Protein AF-A0A7K4H5H6-F1 (afdb_monomer)

Sequence (243 aa):
MEEKTFLEYLIENNVSQEQADVFVSRLNEFNKYLKKEKNDVDAIPARGILKYTENLVETGSENVLEFLRTLLNYANFIKKYDYVVEIVEIVESYNTMENLYLRIAEQFNDKVRDEIFANINIPPLGVNPDKKPKITKVVMKRLEEELGEEKTIELLAPCLHGRPLEPIKKDREDFLTINDIDEFLKIKKQDSIETAQKHQKEGTLLYAQYVDEKVVEYIKNNPTITPGIREGDKIIATKTLIK

Structure (mmCIF, N/CA/C/O backbone):
data_AF-A0A7K4H5H6-F1
#
_entry.id   AF-A0A7K4H5H6-F1
#
loop_
_atom_site.group_PDB
_atom_site.id
_atom_site.type_symbol
_atom_site.label_atom_id
_atom_site.label_alt_id
_atom_site.label_comp_id
_atom_site.label_asym_id
_atom_site.label_entity_id
_atom_site.label_seq_id
_atom_site.pdbx_PDB_ins_code
_atom_site.Cartn_x
_atom_site.Cartn_y
_atom_site.Cartn_z
_atom_site.occupancy
_atom_site.B_iso_or_equiv
_atom_site.auth_seq_id
_atom_site.auth_comp_id
_atom_site.auth_asym_id
_atom_site.auth_atom_id
_atom_site.pdbx_PDB_model_num
ATOM 1 N N . MET A 1 1 ? 15.955 0.584 -21.046 1.00 78.69 1 MET A N 1
ATOM 2 C CA . MET A 1 1 ? 16.478 0.173 -19.727 1.00 78.69 1 MET A CA 1
ATOM 3 C C . MET A 1 1 ? 17.978 0.412 -19.656 1.00 78.69 1 MET A C 1
ATOM 5 O O . MET A 1 1 ? 18.742 -0.260 -20.344 1.00 78.69 1 MET A O 1
ATOM 9 N N . GLU A 1 2 ? 18.389 1.373 -18.836 1.00 85.81 2 GLU A N 1
ATOM 10 C CA . GLU A 1 2 ? 19.796 1.660 -18.549 1.00 85.81 2 GLU A CA 1
ATOM 11 C C . GLU A 1 2 ? 20.224 0.935 -17.262 1.00 85.81 2 GLU A C 1
ATOM 13 O O . GLU A 1 2 ? 20.128 1.458 -16.158 1.00 85.81 2 GLU A O 1
ATOM 18 N N . GLU A 1 3 ? 20.651 -0.320 -17.395 1.00 90.88 3 GLU A N 1
ATOM 19 C CA . GLU A 1 3 ? 20.906 -1.203 -16.245 1.00 90.88 3 GLU A CA 1
ATOM 20 C C . GLU A 1 3 ? 21.978 -0.665 -15.288 1.00 90.88 3 GLU A C 1
ATOM 22 O O . GLU A 1 3 ? 21.805 -0.694 -14.073 1.00 90.88 3 GLU A O 1
ATOM 27 N N . LYS A 1 4 ? 23.073 -0.133 -15.842 1.00 93.25 4 LYS A N 1
ATOM 28 C CA . LYS A 1 4 ? 24.206 0.366 -15.058 1.00 93.25 4 LYS A CA 1
ATOM 29 C C . LYS A 1 4 ? 23.827 1.577 -14.202 1.00 93.25 4 LYS A C 1
ATOM 31 O O . LYS A 1 4 ? 24.165 1.609 -13.026 1.00 93.25 4 LYS A O 1
ATOM 36 N N . THR A 1 5 ? 23.119 2.545 -14.779 1.00 95.19 5 THR A N 1
ATOM 37 C CA . THR A 1 5 ? 22.700 3.760 -14.063 1.00 95.19 5 THR A CA 1
ATOM 38 C C . THR A 1 5 ? 21.605 3.451 -13.046 1.00 95.19 5 THR A C 1
ATOM 40 O O . THR A 1 5 ? 21.593 4.036 -11.965 1.00 95.19 5 THR A O 1
ATOM 43 N N . PHE A 1 6 ? 20.736 2.472 -13.325 1.00 96.25 6 PHE A N 1
ATOM 44 C CA . PHE A 1 6 ? 19.791 1.978 -12.325 1.00 96.25 6 PHE A CA 1
ATOM 45 C C . PHE A 1 6 ? 20.496 1.278 -11.153 1.00 96.25 6 PHE A C 1
ATOM 47 O O . PHE A 1 6 ? 20.135 1.507 -10.001 1.00 96.25 6 PHE A O 1
ATOM 54 N N . LEU A 1 7 ? 21.523 0.465 -11.418 1.00 95.88 7 LEU A N 1
ATOM 55 C CA . LEU A 1 7 ? 22.318 -0.167 -10.365 1.00 95.88 7 LEU A CA 1
ATOM 56 C C . LEU A 1 7 ? 23.011 0.882 -9.482 1.00 95.88 7 LEU A C 1
ATOM 58 O O . LEU A 1 7 ? 22.912 0.807 -8.262 1.00 95.88 7 LEU A O 1
ATOM 62 N N . GLU A 1 8 ? 23.653 1.883 -10.091 1.00 95.94 8 GLU A N 1
ATOM 63 C CA . GLU A 1 8 ? 24.268 3.012 -9.376 1.00 95.94 8 GLU A CA 1
ATOM 64 C C . GLU A 1 8 ? 23.241 3.724 -8.477 1.00 95.94 8 GLU A C 1
ATOM 66 O O . GLU A 1 8 ? 23.487 3.894 -7.283 1.00 95.94 8 GLU A O 1
ATOM 71 N N . TYR A 1 9 ? 22.046 4.015 -9.008 1.00 96.19 9 TYR A N 1
ATOM 72 C CA . TYR A 1 9 ? 20.938 4.591 -8.241 1.00 96.19 9 TYR A CA 1
ATOM 73 C C . TYR A 1 9 ? 20.542 3.739 -7.023 1.00 96.19 9 TYR A C 1
ATOM 75 O O . TYR A 1 9 ? 20.307 4.280 -5.942 1.00 96.19 9 TYR A O 1
ATOM 83 N N . LEU A 1 10 ? 20.465 2.412 -7.164 1.00 96.69 10 LEU A N 1
ATOM 84 C CA . LEU A 1 10 ? 20.109 1.519 -6.055 1.00 96.69 10 LEU A CA 1
ATOM 85 C C . LEU A 1 10 ? 21.146 1.581 -4.925 1.00 96.69 10 LEU A C 1
ATOM 87 O O . LEU A 1 10 ? 20.771 1.704 -3.756 1.00 96.69 10 LEU A O 1
ATOM 91 N N . ILE A 1 11 ? 22.436 1.550 -5.268 1.00 96.19 11 ILE A N 1
ATOM 92 C CA . ILE A 1 11 ? 23.524 1.623 -4.284 1.00 96.19 11 ILE A CA 1
ATOM 93 C C . ILE A 1 11 ? 23.533 2.982 -3.572 1.00 96.19 11 ILE A C 1
ATOM 95 O O . ILE A 1 11 ? 23.642 3.031 -2.346 1.00 96.19 11 ILE A O 1
ATOM 99 N N . GLU A 1 12 ? 23.343 4.083 -4.307 1.00 95.81 12 GLU A N 1
ATOM 100 C CA . GLU A 1 12 ? 23.221 5.433 -3.729 1.00 95.81 12 GLU A CA 1
ATOM 101 C C . GLU A 1 12 ? 22.042 5.554 -2.748 1.00 95.81 12 GLU A C 1
ATOM 103 O O . GLU A 1 12 ? 22.100 6.328 -1.791 1.00 95.81 12 GLU A O 1
ATOM 108 N N . ASN A 1 13 ? 20.993 4.747 -2.937 1.00 92.38 13 ASN A N 1
ATOM 109 C CA . ASN A 1 13 ? 19.826 4.675 -2.056 1.00 92.38 13 ASN A CA 1
ATOM 110 C C . ASN A 1 13 ? 19.939 3.578 -0.977 1.00 92.38 13 ASN A C 1
ATOM 112 O O . ASN A 1 13 ? 18.931 3.172 -0.396 1.00 92.38 13 ASN A O 1
ATOM 116 N N . ASN A 1 14 ? 21.162 3.147 -0.649 1.00 94.94 14 ASN A N 1
ATOM 117 C CA . ASN A 1 14 ? 21.479 2.181 0.412 1.00 94.94 14 ASN A CA 1
ATOM 118 C C . ASN A 1 14 ? 20.899 0.771 0.201 1.00 94.94 14 ASN A C 1
ATOM 120 O O . ASN A 1 14 ? 20.700 0.028 1.165 1.00 94.94 14 ASN A O 1
ATOM 124 N N . VAL A 1 15 ? 20.641 0.373 -1.045 1.00 95.44 15 VAL A N 1
ATOM 125 C CA . VAL A 1 15 ? 20.357 -1.029 -1.375 1.00 95.44 15 VAL A CA 1
ATOM 126 C C . VAL A 1 15 ? 21.688 -1.783 -1.438 1.00 95.44 15 VAL A C 1
ATOM 128 O O . VAL A 1 15 ? 22.651 -1.302 -2.031 1.00 95.44 15 VAL A O 1
ATOM 131 N N . SER A 1 16 ? 21.777 -2.957 -0.806 1.00 96.50 16 SER A N 1
ATOM 132 C CA . SER A 1 16 ? 22.994 -3.777 -0.875 1.00 96.50 16 SER A CA 1
ATOM 133 C C . SER A 1 16 ? 23.242 -4.270 -2.303 1.00 96.50 16 SER A C 1
ATOM 135 O O . SER A 1 16 ? 22.294 -4.458 -3.063 1.00 96.50 16 SER A O 1
ATOM 137 N N . GLN A 1 17 ? 24.502 -4.541 -2.660 1.00 96.12 17 GLN A N 1
ATOM 138 C CA . GLN A 1 17 ? 24.846 -5.062 -3.989 1.00 96.12 17 GLN A CA 1
ATOM 139 C C . GLN A 1 17 ? 24.050 -6.329 -4.335 1.00 96.12 17 GLN A C 1
ATOM 141 O O . GLN A 1 17 ? 23.456 -6.406 -5.403 1.00 96.12 17 GLN A O 1
ATOM 146 N N . GLU A 1 18 ? 23.965 -7.278 -3.400 1.00 96.44 18 GLU A N 1
ATOM 147 C CA . GLU A 1 18 ? 23.203 -8.519 -3.572 1.00 96.44 18 GLU A CA 1
ATOM 148 C C . GLU A 1 18 ? 21.723 -8.246 -3.883 1.00 96.44 18 GLU A C 1
ATOM 150 O O . GLU A 1 18 ? 21.166 -8.794 -4.833 1.00 96.44 18 GLU A O 1
ATOM 155 N N . GLN A 1 19 ? 21.086 -7.350 -3.125 1.00 96.25 19 GLN A N 1
ATOM 156 C CA . GLN A 1 19 ? 19.685 -7.004 -3.352 1.00 96.25 19 GLN A CA 1
ATOM 157 C C . GLN A 1 19 ? 19.490 -6.227 -4.661 1.00 96.25 19 GLN A C 1
ATOM 159 O O . GLN A 1 19 ? 18.460 -6.384 -5.322 1.00 96.25 19 GLN A O 1
ATOM 164 N N . ALA A 1 20 ? 20.463 -5.399 -5.042 1.00 96.56 20 ALA A N 1
ATOM 165 C CA . ALA A 1 20 ? 20.430 -4.633 -6.277 1.00 96.56 20 ALA A CA 1
ATOM 166 C C . ALA A 1 20 ? 20.541 -5.546 -7.510 1.00 96.56 20 ALA A C 1
ATOM 168 O O . ALA A 1 20 ? 19.772 -5.382 -8.459 1.00 96.56 20 ALA A O 1
ATOM 169 N N . ASP A 1 21 ? 21.401 -6.568 -7.460 1.00 95.62 21 ASP A N 1
ATOM 170 C CA . ASP A 1 21 ? 21.518 -7.589 -8.510 1.00 95.62 21 ASP A CA 1
ATOM 171 C C . ASP A 1 21 ? 20.202 -8.367 -8.680 1.00 95.62 21 ASP A C 1
ATOM 173 O O . ASP A 1 21 ? 19.744 -8.609 -9.803 1.00 95.62 21 ASP A O 1
ATOM 177 N N . VAL A 1 22 ? 19.538 -8.695 -7.565 1.00 95.69 22 VAL A N 1
ATOM 178 C CA . VAL A 1 22 ? 18.200 -9.305 -7.577 1.00 95.69 22 VAL A CA 1
ATOM 179 C C . VAL A 1 22 ? 17.184 -8.387 -8.262 1.00 95.69 22 VAL A C 1
ATOM 181 O O . VAL A 1 22 ? 16.456 -8.838 -9.149 1.00 95.69 22 VAL A O 1
ATOM 184 N N . PHE A 1 23 ? 17.154 -7.096 -7.920 1.00 96.62 23 PHE A N 1
ATOM 185 C CA . PHE A 1 23 ? 16.245 -6.130 -8.548 1.00 96.62 23 PHE A CA 1
ATOM 186 C C . PHE A 1 23 ? 16.492 -5.996 -10.054 1.00 96.62 23 PHE A C 1
ATOM 188 O O . PHE A 1 23 ? 15.550 -6.048 -10.845 1.00 96.62 23 PHE A O 1
ATOM 195 N N . VAL A 1 24 ? 17.749 -5.898 -10.482 1.00 96.06 24 VAL A N 1
ATOM 196 C CA . VAL A 1 24 ? 18.103 -5.860 -11.908 1.00 96.06 24 VAL A CA 1
ATOM 197 C C . VAL A 1 24 ? 17.626 -7.123 -12.633 1.00 96.06 24 VAL A C 1
ATOM 199 O O . VAL A 1 24 ? 17.023 -7.038 -13.708 1.00 96.06 24 VAL A O 1
ATOM 202 N N . SER A 1 25 ? 17.830 -8.299 -12.034 1.00 95.31 25 SER A N 1
ATOM 203 C CA . SER A 1 25 ? 17.362 -9.570 -12.595 1.00 95.31 25 SER A CA 1
ATOM 204 C C . SER A 1 25 ? 15.835 -9.600 -12.760 1.00 95.31 25 SER A C 1
ATOM 206 O O . SER A 1 25 ? 15.331 -9.896 -13.848 1.00 95.31 25 SER A O 1
ATOM 208 N N . ARG A 1 26 ? 15.083 -9.197 -11.726 1.00 95.56 26 ARG A N 1
ATOM 209 C CA . ARG A 1 26 ? 13.609 -9.131 -11.754 1.00 95.56 26 ARG A CA 1
ATOM 210 C C . ARG A 1 26 ? 13.081 -8.152 -12.792 1.00 95.56 26 ARG A C 1
ATOM 212 O O . ARG A 1 26 ? 12.119 -8.458 -13.501 1.00 95.56 26 ARG A O 1
ATOM 219 N N . LEU A 1 27 ? 13.720 -6.991 -12.919 1.00 96.31 27 LEU A N 1
ATOM 220 C CA . LEU A 1 27 ? 13.353 -6.003 -13.926 1.00 96.31 27 LEU A CA 1
ATOM 221 C C . LEU A 1 27 ? 13.577 -6.553 -15.342 1.00 96.31 27 LEU A C 1
ATOM 223 O O . LEU A 1 27 ? 12.729 -6.382 -16.217 1.00 96.31 27 LEU A O 1
ATOM 227 N N . ASN A 1 28 ? 14.672 -7.287 -15.554 1.00 95.62 28 ASN A N 1
ATOM 228 C CA . ASN A 1 28 ? 14.962 -7.967 -16.814 1.00 95.62 28 ASN A CA 1
ATOM 229 C C . ASN A 1 28 ? 13.947 -9.074 -17.150 1.00 95.62 28 ASN A C 1
ATOM 231 O O . ASN A 1 28 ? 13.548 -9.207 -18.311 1.00 95.62 28 ASN A O 1
ATOM 235 N N . GLU A 1 29 ? 13.505 -9.863 -16.166 1.00 95.38 29 GLU A N 1
ATOM 236 C CA . GLU A 1 29 ? 12.431 -10.856 -16.338 1.00 95.38 29 GLU A CA 1
ATOM 237 C C . GLU A 1 29 ? 11.125 -10.195 -16.791 1.00 95.38 29 GLU A C 1
ATOM 239 O O . GLU A 1 29 ? 10.525 -10.611 -17.788 1.00 95.38 29 GLU A O 1
ATOM 244 N N . PHE A 1 30 ? 10.730 -9.109 -16.126 1.00 96.44 30 PHE A N 1
ATOM 245 C CA . PHE A 1 30 ? 9.538 -8.355 -16.498 1.00 96.44 30 PHE A CA 1
ATOM 246 C C . PHE A 1 30 ? 9.673 -7.694 -17.878 1.00 96.44 30 PHE A C 1
ATOM 248 O O . PHE A 1 30 ? 8.759 -7.765 -18.698 1.00 96.44 30 PHE A O 1
ATOM 255 N N . ASN A 1 31 ? 10.845 -7.148 -18.207 1.00 96.31 31 ASN A N 1
ATOM 256 C CA . ASN A 1 31 ? 11.116 -6.593 -19.533 1.00 96.31 31 ASN A CA 1
ATOM 257 C C . ASN A 1 31 ? 10.971 -7.652 -20.641 1.00 96.31 31 ASN A C 1
ATOM 259 O O . ASN A 1 31 ? 10.417 -7.383 -21.706 1.00 96.31 31 ASN A O 1
ATOM 263 N N . LYS A 1 32 ? 11.421 -8.892 -20.393 1.00 95.75 32 LYS A N 1
ATOM 264 C CA . LYS A 1 32 ? 11.208 -10.019 -21.320 1.00 95.75 32 LYS A CA 1
ATOM 265 C C . LYS A 1 32 ? 9.725 -10.360 -21.472 1.00 95.75 32 LYS A C 1
ATOM 267 O O . LYS A 1 32 ? 9.299 -10.685 -22.579 1.00 95.75 32 LYS A O 1
ATOM 272 N N . TYR A 1 33 ? 8.949 -10.292 -20.389 1.00 95.19 33 TYR A N 1
ATOM 273 C CA . TYR A 1 33 ? 7.499 -10.480 -20.437 1.00 95.19 33 TYR A CA 1
ATOM 274 C C . TYR A 1 33 ? 6.822 -9.416 -21.314 1.00 95.19 33 TYR A C 1
ATOM 276 O O . TYR A 1 33 ? 6.089 -9.775 -22.234 1.00 95.19 33 TYR A O 1
ATOM 284 N N . LEU A 1 34 ? 7.142 -8.133 -21.110 1.00 96.12 34 LEU A N 1
ATOM 285 C CA . LEU A 1 34 ? 6.567 -7.011 -21.867 1.00 96.12 34 LEU A CA 1
ATOM 286 C C . LEU A 1 34 ? 6.921 -7.041 -23.360 1.00 96.12 34 LEU A C 1
ATOM 288 O O . LEU A 1 34 ? 6.075 -6.740 -24.208 1.00 96.12 34 LEU A O 1
ATOM 292 N N . LYS A 1 35 ? 8.136 -7.486 -23.704 1.00 95.25 35 LYS A N 1
ATOM 293 C CA . LYS A 1 35 ? 8.582 -7.592 -25.103 1.00 95.25 35 LYS A CA 1
ATOM 294 C C . LYS A 1 35 ? 7.720 -8.523 -25.955 1.00 95.25 35 LYS A C 1
ATOM 296 O O . LYS A 1 35 ? 7.673 -8.336 -27.171 1.00 95.25 35 LYS A O 1
ATOM 301 N N . LYS A 1 36 ? 6.997 -9.477 -25.351 1.00 92.56 36 LYS A N 1
ATOM 302 C CA . LYS A 1 36 ? 6.029 -10.333 -26.065 1.00 92.56 36 LYS A CA 1
ATOM 303 C C . LYS A 1 36 ? 4.912 -9.518 -26.725 1.00 92.56 36 LYS A C 1
ATOM 305 O O . LYS A 1 36 ? 4.418 -9.908 -27.778 1.00 92.56 36 LYS A O 1
ATOM 310 N N . GLU A 1 37 ? 4.569 -8.368 -26.147 1.00 90.75 37 GLU A N 1
ATOM 311 C CA . GLU A 1 37 ? 3.558 -7.431 -26.650 1.00 90.75 37 GLU A CA 1
ATOM 312 C C . GLU A 1 37 ? 4.178 -6.164 -27.268 1.00 90.75 37 GLU A C 1
ATOM 314 O O . GLU A 1 37 ? 3.484 -5.173 -27.470 1.00 90.75 37 GLU A O 1
ATOM 319 N N . LYS A 1 38 ? 5.480 -6.192 -27.600 1.00 93.06 38 LYS A N 1
ATOM 320 C CA . LYS A 1 38 ? 6.245 -5.043 -28.127 1.00 93.06 38 LYS A CA 1
ATOM 321 C C . LYS A 1 38 ? 6.307 -3.833 -27.176 1.00 93.06 38 LYS A C 1
ATOM 323 O O . LYS A 1 38 ? 6.493 -2.715 -27.644 1.00 93.06 38 LYS A O 1
ATOM 328 N N . ASN A 1 39 ? 6.194 -4.067 -25.869 1.00 95.44 39 ASN A N 1
ATOM 329 C CA . ASN A 1 39 ? 6.409 -3.063 -24.825 1.00 95.44 39 ASN A CA 1
ATOM 330 C C . ASN A 1 39 ? 7.741 -3.313 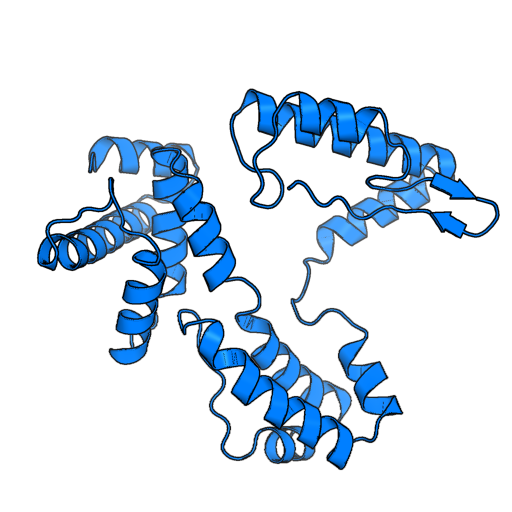-24.097 1.00 95.44 39 ASN A C 1
ATOM 332 O O . ASN A 1 39 ? 8.372 -4.361 -24.269 1.00 95.44 39 ASN A O 1
ATOM 336 N N . ASP A 1 40 ? 8.147 -2.371 -23.251 1.00 95.06 40 ASP A N 1
ATOM 337 C CA . ASP A 1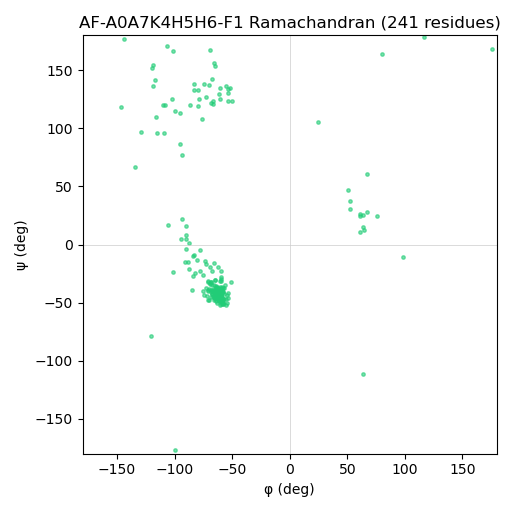 40 ? 9.286 -2.506 -22.344 1.00 95.06 40 ASP A CA 1
ATOM 338 C C . ASP A 1 40 ? 9.014 -1.798 -21.009 1.00 95.06 40 ASP A C 1
ATOM 340 O O . ASP A 1 40 ? 7.962 -1.192 -20.802 1.00 95.06 40 ASP A O 1
ATOM 344 N N . VAL A 1 41 ? 9.961 -1.909 -20.079 1.00 95.19 41 VAL A N 1
ATOM 345 C CA . VAL A 1 41 ? 9.847 -1.331 -18.729 1.00 95.19 41 VAL A CA 1
ATOM 346 C C . VAL A 1 41 ? 9.817 0.203 -18.705 1.00 95.19 41 VAL A C 1
ATOM 348 O O . VAL A 1 41 ? 9.407 0.780 -17.700 1.00 95.19 41 VAL A O 1
ATOM 351 N N . ASP A 1 42 ? 10.207 0.874 -19.792 1.00 94.12 42 ASP A N 1
ATOM 352 C CA . ASP A 1 42 ? 10.179 2.336 -19.909 1.00 94.12 42 ASP A CA 1
ATOM 353 C C . ASP A 1 42 ? 8.810 2.836 -20.416 1.00 94.12 42 ASP A C 1
ATOM 355 O O . ASP A 1 42 ? 8.423 3.979 -20.142 1.00 94.12 42 ASP A O 1
ATOM 359 N N . ALA A 1 43 ? 8.042 1.957 -21.071 1.00 93.94 43 ALA A N 1
ATOM 360 C CA . ALA A 1 43 ? 6.695 2.197 -21.588 1.00 93.94 43 ALA A CA 1
ATOM 361 C C . ALA A 1 43 ? 5.734 1.038 -21.245 1.00 93.94 43 ALA A C 1
ATOM 363 O O . ALA A 1 43 ? 5.253 0.313 -22.121 1.00 93.94 43 ALA A O 1
ATOM 364 N N . ILE A 1 44 ? 5.435 0.870 -19.953 1.00 96.00 44 ILE A N 1
ATOM 365 C CA . ILE A 1 44 ? 4.501 -0.152 -19.473 1.00 96.00 44 ILE A CA 1
ATOM 366 C C . ILE A 1 44 ? 3.071 0.273 -19.851 1.00 96.00 44 ILE A C 1
ATOM 368 O O . ILE A 1 44 ? 2.664 1.393 -19.528 1.00 96.00 44 ILE A O 1
ATOM 372 N N . PRO A 1 45 ? 2.282 -0.585 -20.523 1.00 94.62 45 PRO A N 1
ATOM 373 C CA . PRO A 1 45 ? 0.888 -0.278 -20.820 1.00 94.62 45 PRO A CA 1
ATOM 374 C C . PRO A 1 45 ? 0.061 -0.199 -19.532 1.00 94.62 45 PRO A C 1
ATOM 376 O O . PRO A 1 45 ? 0.390 -0.837 -18.534 1.00 94.62 45 PRO A O 1
ATOM 379 N N . ALA A 1 46 ? -1.063 0.521 -19.567 1.00 91.25 46 ALA A N 1
ATOM 380 C CA . ALA A 1 46 ? -1.983 0.594 -18.432 1.00 91.25 46 ALA A CA 1
ATOM 381 C C . ALA A 1 46 ? -2.373 -0.809 -17.928 1.00 91.25 46 ALA A C 1
ATOM 383 O O . ALA A 1 46 ? -2.711 -1.687 -18.734 1.00 91.25 46 ALA A O 1
ATOM 384 N N . ARG A 1 47 ? -2.347 -1.010 -16.601 1.00 92.06 47 ARG A N 1
ATOM 385 C CA . ARG A 1 47 ? -2.600 -2.306 -15.940 1.00 92.06 47 ARG A CA 1
ATOM 386 C C . ARG A 1 47 ? -1.548 -3.381 -16.269 1.00 92.06 47 ARG A C 1
ATOM 388 O O . ARG A 1 47 ? -1.782 -4.567 -16.031 1.00 92.06 47 ARG A O 1
ATOM 395 N N . GLY A 1 48 ? -0.417 -3.014 -16.875 1.00 95.81 48 GLY A N 1
ATOM 396 C CA . GLY A 1 48 ? 0.635 -3.947 -17.279 1.00 95.81 48 GLY A CA 1
ATOM 397 C C . GLY A 1 48 ? 1.370 -4.571 -16.093 1.00 95.81 48 GLY A C 1
ATOM 398 O O . GLY A 1 48 ? 1.749 -5.742 -16.163 1.00 95.81 48 GLY A O 1
ATOM 399 N N . ILE A 1 49 ? 1.511 -3.824 -14.995 1.00 96.94 49 ILE A N 1
ATOM 400 C CA . ILE A 1 49 ? 2.118 -4.303 -13.748 1.00 96.94 49 ILE A CA 1
ATOM 401 C C . ILE A 1 49 ? 1.172 -5.312 -13.107 1.00 96.94 49 ILE A C 1
ATOM 403 O O . ILE A 1 49 ? 1.592 -6.425 -12.796 1.00 96.94 49 ILE A O 1
ATOM 407 N N . LEU A 1 50 ? -0.116 -4.968 -13.016 1.00 95.44 50 LEU A N 1
ATOM 408 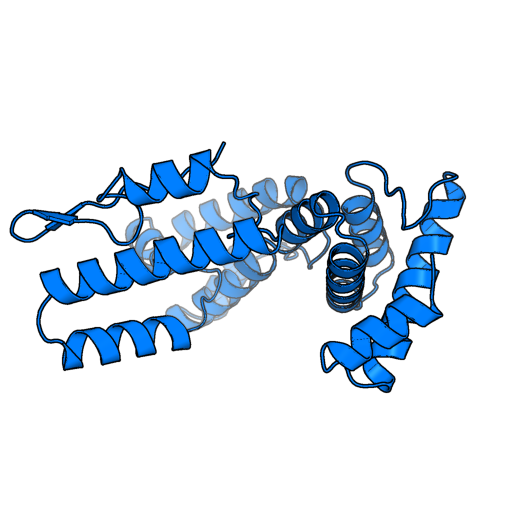C CA . LEU A 1 50 ? -1.146 -5.843 -12.468 1.00 95.44 50 LEU A CA 1
ATOM 409 C C . LEU A 1 50 ? -1.252 -7.164 -13.240 1.00 95.44 50 LEU A C 1
ATOM 411 O O . LEU A 1 50 ? -1.279 -8.235 -12.639 1.00 95.44 50 LEU A O 1
ATOM 415 N N . LYS A 1 51 ? -1.269 -7.112 -14.577 1.00 95.31 51 LYS A N 1
ATOM 416 C CA . LYS A 1 51 ? -1.286 -8.328 -15.409 1.00 95.31 51 LYS A CA 1
ATOM 417 C C . LYS A 1 51 ? -0.088 -9.229 -15.119 1.00 95.31 51 LYS A C 1
ATOM 419 O O . LYS A 1 51 ? -0.230 -10.448 -15.075 1.00 95.31 51 LYS A O 1
ATOM 424 N N . TYR A 1 52 ? 1.093 -8.640 -14.932 1.00 96.31 52 TYR A N 1
ATOM 425 C CA . TYR A 1 52 ? 2.282 -9.424 -14.627 1.00 96.31 52 TYR A CA 1
ATOM 426 C C . TYR A 1 52 ? 2.237 -10.013 -13.219 1.00 96.31 52 TYR A C 1
ATOM 428 O O . TYR A 1 52 ? 2.585 -11.180 -13.056 1.00 96.31 52 TYR A O 1
ATOM 436 N N . THR A 1 53 ? 1.749 -9.274 -12.216 1.00 96.38 53 THR A N 1
ATOM 437 C CA . THR A 1 53 ? 1.573 -9.840 -10.871 1.00 96.38 53 THR A CA 1
ATOM 438 C C . THR A 1 53 ? 0.538 -10.960 -10.844 1.00 96.38 53 THR A C 1
ATOM 440 O O . THR A 1 53 ? 0.766 -11.955 -10.162 1.00 96.38 53 THR A O 1
ATOM 443 N N . GLU A 1 54 ? -0.544 -10.866 -11.625 1.00 94.25 54 GLU A N 1
ATOM 444 C CA . GLU A 1 54 ? -1.494 -11.976 -11.780 1.00 94.25 54 GLU A CA 1
ATOM 445 C C . GLU A 1 54 ? -0.824 -13.204 -12.403 1.00 94.25 54 GLU A C 1
ATOM 447 O O . GLU A 1 54 ? -0.937 -14.298 -11.857 1.00 94.25 54 GLU A O 1
ATOM 452 N N . ASN A 1 55 ? -0.047 -13.023 -13.475 1.00 94.56 55 ASN A N 1
ATOM 453 C CA . ASN A 1 55 ? 0.721 -14.110 -14.083 1.00 94.56 55 ASN A CA 1
ATOM 454 C C . ASN A 1 55 ? 1.732 -14.736 -13.099 1.00 94.56 55 ASN A C 1
ATOM 456 O O . ASN A 1 55 ? 1.929 -15.951 -13.102 1.00 94.56 55 ASN A O 1
ATOM 460 N N . LEU A 1 56 ? 2.376 -13.936 -12.240 1.00 95.06 56 LEU A N 1
ATOM 461 C CA . LEU A 1 56 ? 3.269 -14.454 -11.196 1.00 95.06 56 LEU A CA 1
ATOM 462 C C . LEU A 1 56 ? 2.505 -15.320 -10.186 1.00 95.06 56 LEU A C 1
ATOM 464 O O . LEU A 1 56 ? 2.970 -16.408 -9.859 1.00 95.06 56 LEU A O 1
ATOM 468 N N . VAL A 1 57 ? 1.320 -14.888 -9.748 1.00 93.75 57 VAL A N 1
ATOM 469 C CA . VAL A 1 57 ? 0.465 -15.675 -8.843 1.00 93.75 57 VAL A CA 1
ATOM 470 C C . VAL A 1 57 ? -0.015 -16.964 -9.515 1.00 93.75 57 VAL A C 1
ATOM 472 O O . VAL A 1 57 ? 0.062 -18.033 -8.918 1.00 93.75 57 VAL A O 1
ATOM 475 N N . GLU A 1 58 ? -0.474 -16.889 -10.765 1.00 92.62 58 GLU A N 1
ATOM 476 C CA . GLU A 1 58 ? -0.982 -18.042 -11.524 1.00 92.62 58 GLU A CA 1
ATOM 477 C C . GLU A 1 58 ? 0.099 -19.094 -11.802 1.00 92.62 58 GLU A C 1
ATOM 479 O O . GLU A 1 58 ? -0.194 -20.287 -11.855 1.00 92.62 58 GLU A O 1
ATOM 484 N N . THR A 1 59 ? 1.356 -18.665 -11.934 1.00 91.75 59 THR A N 1
ATOM 485 C CA . THR A 1 59 ? 2.511 -19.563 -12.091 1.00 91.75 59 THR A CA 1
ATOM 486 C C . THR A 1 59 ? 3.115 -20.023 -10.759 1.00 91.75 59 THR A C 1
ATOM 488 O O . THR A 1 59 ? 4.083 -20.782 -10.767 1.00 91.75 59 THR A O 1
ATOM 491 N N . GLY A 1 60 ? 2.539 -19.612 -9.621 1.00 84.88 60 GLY A N 1
ATOM 492 C CA . GLY A 1 60 ? 2.965 -20.026 -8.281 1.00 84.88 60 GLY A CA 1
ATOM 493 C C . GLY A 1 60 ? 4.244 -19.348 -7.781 1.00 84.88 60 GLY A C 1
ATOM 494 O O . GLY A 1 60 ? 4.953 -19.917 -6.957 1.00 84.88 60 GLY A O 1
ATOM 495 N N . SER A 1 61 ? 4.574 -18.157 -8.285 1.00 82.88 61 SER A N 1
ATOM 496 C CA . SER A 1 61 ? 5.757 -17.405 -7.860 1.00 82.88 61 SER A CA 1
ATOM 497 C C . SER A 1 61 ? 5.527 -16.691 -6.528 1.00 82.88 61 SER A C 1
ATOM 499 O O . SER A 1 61 ? 4.636 -15.853 -6.402 1.00 82.88 61 SER A O 1
ATOM 501 N N . GLU A 1 62 ? 6.404 -16.938 -5.558 1.00 76.81 62 GLU A N 1
ATOM 502 C CA . GLU A 1 62 ? 6.411 -16.245 -4.259 1.00 76.81 62 GLU A CA 1
ATOM 503 C C . GLU A 1 62 ? 7.036 -14.834 -4.332 1.00 76.81 62 GLU A C 1
ATOM 505 O O . GLU A 1 62 ? 7.001 -14.065 -3.372 1.00 76.81 62 GLU A O 1
ATOM 510 N N . ASN A 1 63 ? 7.573 -14.436 -5.491 1.00 88.88 63 ASN A N 1
ATOM 511 C CA . ASN A 1 63 ? 8.411 -13.238 -5.630 1.00 88.88 63 ASN A CA 1
ATOM 512 C C . ASN A 1 63 ? 7.637 -11.948 -5.957 1.00 88.88 63 ASN A C 1
ATOM 514 O O . ASN A 1 63 ? 8.238 -10.962 -6.385 1.00 88.88 63 ASN A O 1
ATOM 518 N N . VAL A 1 64 ? 6.312 -11.916 -5.776 1.00 94.56 64 VAL A N 1
ATOM 519 C CA . VAL A 1 64 ? 5.493 -10.740 -6.134 1.00 94.56 64 VAL A CA 1
ATOM 520 C C . VAL A 1 64 ? 5.915 -9.497 -5.345 1.00 94.56 64 VAL A C 1
ATOM 522 O O . VAL A 1 64 ? 6.052 -8.419 -5.921 1.00 94.56 64 VAL A O 1
ATOM 525 N N . LEU A 1 65 ? 6.172 -9.634 -4.040 1.00 92.62 65 LEU A N 1
ATOM 526 C CA . LEU A 1 65 ? 6.600 -8.510 -3.201 1.00 92.62 65 LEU A CA 1
ATOM 527 C C . LEU A 1 65 ? 7.959 -7.950 -3.645 1.00 92.62 65 LEU A C 1
ATOM 529 O O . LEU A 1 65 ? 8.140 -6.736 -3.723 1.00 92.62 65 LEU A O 1
ATOM 533 N N . GLU A 1 66 ? 8.910 -8.832 -3.944 1.00 94.31 66 GLU A N 1
ATOM 534 C CA . GLU A 1 66 ? 10.240 -8.460 -4.432 1.00 94.31 66 GLU A CA 1
ATOM 535 C C . GLU A 1 66 ? 10.165 -7.775 -5.802 1.00 94.31 66 GLU A C 1
ATOM 537 O O . GLU A 1 66 ? 10.818 -6.752 -6.024 1.00 94.31 66 GLU A O 1
ATOM 542 N N . PHE A 1 67 ? 9.307 -8.275 -6.693 1.00 96.56 67 PHE A N 1
ATOM 543 C CA . PHE A 1 67 ? 9.027 -7.641 -7.977 1.00 96.56 67 PHE A CA 1
ATOM 544 C C . PHE A 1 67 ? 8.439 -6.231 -7.807 1.00 96.56 67 PHE A C 1
ATOM 546 O O . PHE A 1 67 ? 8.928 -5.284 -8.420 1.00 96.56 67 PHE A O 1
ATOM 553 N N . LEU A 1 68 ? 7.437 -6.053 -6.942 1.00 96.38 68 LEU A N 1
ATOM 554 C CA . LEU A 1 68 ? 6.838 -4.735 -6.705 1.00 96.38 68 LEU A CA 1
ATOM 555 C C . LEU A 1 68 ? 7.843 -3.754 -6.083 1.00 96.38 68 LEU A C 1
ATOM 557 O O . LEU A 1 68 ? 7.877 -2.589 -6.472 1.00 96.38 68 LEU A O 1
ATOM 561 N N . ARG A 1 69 ? 8.720 -4.219 -5.181 1.00 95.12 69 ARG A N 1
ATOM 562 C CA . ARG A 1 69 ? 9.834 -3.412 -4.644 1.00 95.12 69 ARG A CA 1
ATOM 563 C C . ARG A 1 69 ? 10.839 -3.025 -5.725 1.00 95.12 69 ARG A C 1
ATOM 565 O O . ARG A 1 69 ? 11.262 -1.871 -5.770 1.00 95.12 69 ARG A O 1
ATOM 572 N N . THR A 1 70 ? 11.192 -3.964 -6.600 1.00 96.69 70 THR A N 1
ATOM 573 C CA . THR A 1 70 ? 12.057 -3.712 -7.761 1.00 96.69 70 THR A CA 1
ATOM 574 C C . THR A 1 70 ? 11.472 -2.597 -8.618 1.00 96.69 70 THR A C 1
ATOM 576 O O . THR A 1 70 ? 12.143 -1.605 -8.909 1.00 96.69 70 THR A O 1
ATOM 579 N N . LEU A 1 71 ? 10.199 -2.737 -8.991 1.00 97.31 71 LEU A N 1
ATOM 580 C CA . LEU A 1 71 ? 9.553 -1.806 -9.899 1.00 97.31 71 LEU A CA 1
ATOM 581 C C . LEU A 1 71 ? 9.293 -0.445 -9.252 1.00 97.31 71 LEU A C 1
ATOM 583 O O . LEU A 1 71 ? 9.388 0.562 -9.939 1.00 97.31 71 LEU A O 1
ATOM 587 N N . LEU A 1 72 ? 9.043 -0.391 -7.942 1.00 95.88 72 LEU A N 1
ATOM 588 C CA . LEU A 1 72 ? 8.935 0.867 -7.203 1.00 95.88 72 LEU A CA 1
ATOM 589 C C . LEU A 1 72 ? 10.248 1.658 -7.260 1.00 95.88 72 LEU A C 1
ATOM 591 O O . LEU A 1 72 ? 10.235 2.855 -7.542 1.00 95.88 72 LEU A O 1
ATOM 595 N N . ASN A 1 73 ? 11.386 0.991 -7.038 1.00 95.56 73 ASN A N 1
ATOM 596 C CA . ASN A 1 73 ? 12.698 1.625 -7.170 1.00 95.56 73 ASN A CA 1
ATOM 597 C C . ASN A 1 73 ? 12.950 2.090 -8.608 1.00 95.56 73 ASN A C 1
ATOM 599 O O . ASN A 1 73 ? 13.384 3.221 -8.813 1.00 95.56 73 ASN A O 1
ATOM 603 N N . TYR A 1 74 ? 12.625 1.257 -9.601 1.00 96.94 74 TYR A N 1
ATOM 604 C CA . TYR A 1 74 ? 12.786 1.636 -11.004 1.00 96.94 74 TYR A CA 1
ATOM 605 C C . TYR A 1 74 ? 11.898 2.825 -11.383 1.00 96.94 74 TYR A C 1
ATOM 607 O O . TYR A 1 74 ? 12.375 3.782 -11.982 1.00 96.94 74 TYR A O 1
ATOM 615 N N . ALA A 1 75 ? 10.629 2.818 -10.974 1.00 95.44 75 ALA A N 1
ATOM 616 C CA . ALA A 1 75 ? 9.684 3.901 -11.219 1.00 95.44 75 ALA A CA 1
ATOM 617 C C . ALA A 1 75 ? 10.156 5.231 -10.617 1.00 95.44 75 ALA A C 1
ATOM 619 O O . ALA A 1 75 ? 10.022 6.266 -11.268 1.00 95.44 75 ALA A O 1
ATOM 620 N N . ASN A 1 76 ? 10.752 5.207 -9.420 1.00 92.44 76 ASN A N 1
ATOM 621 C CA . ASN A 1 76 ? 11.370 6.388 -8.816 1.00 92.44 76 ASN A CA 1
ATOM 622 C C . ASN A 1 76 ? 12.611 6.852 -9.593 1.00 92.44 76 ASN A C 1
ATOM 624 O O . ASN A 1 76 ? 12.754 8.051 -9.832 1.00 92.44 76 ASN A O 1
ATOM 628 N N . PHE A 1 77 ? 13.464 5.920 -10.032 1.00 94.44 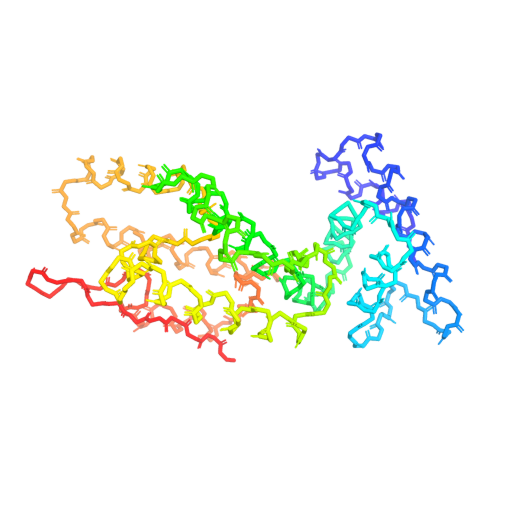77 PHE A N 1
ATOM 629 C CA . PHE A 1 77 ? 14.650 6.209 -10.843 1.00 94.44 77 PHE A CA 1
ATOM 630 C C . PHE A 1 77 ? 14.294 6.940 -12.149 1.00 94.44 77 PHE A C 1
ATOM 632 O O . PHE A 1 77 ? 14.848 8.001 -12.433 1.00 94.44 77 PHE A O 1
ATOM 639 N N . ILE A 1 78 ? 13.309 6.437 -12.902 1.00 94.31 78 ILE A N 1
ATOM 640 C CA . ILE A 1 78 ? 12.867 7.054 -14.169 1.00 94.31 78 ILE A CA 1
ATOM 641 C C . ILE A 1 78 ? 11.741 8.088 -14.001 1.00 94.31 78 ILE A C 1
ATOM 643 O O . ILE A 1 78 ? 11.212 8.594 -14.993 1.00 94.31 78 ILE A O 1
ATOM 647 N N . LYS A 1 79 ? 11.349 8.391 -12.756 1.00 91.12 79 LYS A N 1
ATOM 648 C CA . LYS A 1 79 ? 10.266 9.322 -12.388 1.00 91.12 79 LYS A CA 1
ATOM 649 C C . LYS A 1 79 ? 8.922 9.036 -13.081 1.00 91.12 79 LYS A C 1
ATOM 651 O O . LYS A 1 79 ? 8.186 9.951 -13.450 1.00 91.12 79 LYS A O 1
ATOM 656 N N . LYS A 1 80 ? 8.582 7.756 -13.259 1.00 92.88 80 LYS A N 1
ATOM 657 C CA . LYS A 1 80 ? 7.293 7.296 -13.810 1.00 92.88 80 LYS A CA 1
ATOM 658 C C . LYS A 1 80 ? 6.307 7.013 -12.681 1.00 92.88 80 LYS A C 1
ATOM 660 O O . LYS A 1 80 ? 6.057 5.866 -12.324 1.00 92.88 80 LYS A O 1
ATOM 665 N N . TYR A 1 81 ? 5.741 8.067 -12.108 1.00 90.88 81 TYR A N 1
ATOM 666 C CA . TYR A 1 81 ? 4.872 7.934 -10.938 1.00 90.88 81 TYR A CA 1
ATOM 667 C C . TYR A 1 81 ? 3.528 7.253 -11.212 1.00 90.88 81 TYR A C 1
ATOM 669 O O . TYR A 1 81 ? 2.963 6.684 -10.286 1.00 90.88 81 TYR A O 1
ATOM 677 N N . ASP A 1 82 ? 3.065 7.184 -12.462 1.00 92.31 82 ASP A N 1
ATOM 678 C CA . ASP A 1 82 ? 1.904 6.352 -12.817 1.00 92.31 82 ASP A CA 1
ATOM 679 C C . ASP A 1 82 ? 2.155 4.868 -12.486 1.00 92.31 82 ASP A C 1
ATOM 681 O O . ASP A 1 82 ? 1.242 4.154 -12.076 1.00 92.31 82 ASP A O 1
ATOM 685 N N . TYR A 1 83 ? 3.412 4.407 -12.570 1.00 94.94 83 TYR A N 1
ATOM 686 C CA . TYR A 1 83 ? 3.784 3.053 -12.148 1.00 94.94 83 TYR A CA 1
ATOM 687 C C . TYR A 1 83 ? 3.715 2.921 -10.628 1.00 94.94 83 TYR A C 1
ATOM 689 O O . TYR A 1 83 ? 3.276 1.894 -10.122 1.00 94.94 83 TYR A O 1
ATOM 697 N N . VAL A 1 84 ? 4.120 3.964 -9.894 1.00 93.06 84 VAL A N 1
ATOM 698 C CA . VAL A 1 84 ? 4.011 3.999 -8.429 1.00 93.06 84 VAL A CA 1
ATOM 699 C C . VAL A 1 84 ? 2.549 3.915 -8.002 1.00 93.06 84 VAL A C 1
ATOM 701 O O . VAL A 1 84 ? 2.245 3.159 -7.086 1.00 93.06 84 VAL A O 1
ATOM 704 N N . VAL A 1 85 ? 1.646 4.626 -8.683 1.00 90.75 85 VAL A N 1
ATOM 705 C CA . VAL A 1 85 ? 0.201 4.559 -8.421 1.00 90.75 85 VAL A CA 1
ATOM 706 C C . VAL A 1 85 ? -0.325 3.137 -8.627 1.00 90.75 85 VAL A C 1
ATOM 708 O O . VAL A 1 85 ? -0.916 2.580 -7.707 1.00 90.75 85 VAL A O 1
ATOM 711 N N . GLU A 1 86 ? -0.043 2.503 -9.771 1.00 93.31 86 GLU A N 1
ATOM 712 C CA . GLU A 1 86 ? -0.494 1.125 -10.028 1.00 93.31 86 GLU A CA 1
ATOM 713 C C . GLU A 1 86 ? 0.116 0.117 -9.028 1.00 93.31 86 GLU A C 1
ATOM 715 O O . GLU A 1 86 ? -0.573 -0.787 -8.558 1.00 93.31 86 GLU A O 1
ATOM 720 N N . ILE A 1 87 ? 1.383 0.289 -8.625 1.00 94.25 87 ILE A N 1
ATOM 721 C CA . ILE A 1 87 ? 2.003 -0.526 -7.562 1.00 94.25 87 ILE A CA 1
ATOM 722 C C . ILE A 1 87 ? 1.262 -0.344 -6.237 1.00 94.25 87 ILE A C 1
ATOM 724 O O . ILE A 1 87 ? 0.981 -1.340 -5.566 1.00 94.25 87 ILE A O 1
ATOM 728 N N . VAL A 1 88 ? 0.953 0.904 -5.859 1.00 90.06 88 VAL A N 1
ATOM 729 C CA . VAL A 1 88 ? 0.205 1.223 -4.637 1.00 90.06 88 VAL A CA 1
ATOM 730 C C . VAL A 1 88 ? -1.158 0.539 -4.663 1.00 90.06 88 VAL A C 1
ATOM 732 O O . VAL A 1 88 ? -1.480 -0.136 -3.695 1.00 90.06 88 VAL A O 1
ATOM 735 N N . GLU A 1 89 ? -1.898 0.591 -5.771 1.00 88.81 89 GLU A N 1
ATOM 736 C CA . GLU A 1 89 ? -3.192 -0.099 -5.909 1.00 88.81 89 GLU A CA 1
ATOM 737 C C . GLU A 1 89 ? -3.090 -1.625 -5.710 1.00 88.81 89 GLU A C 1
ATOM 739 O O . GLU A 1 89 ? -3.988 -2.245 -5.133 1.00 88.81 89 GLU A O 1
ATOM 744 N N . ILE A 1 90 ? -1.995 -2.252 -6.160 1.00 91.88 90 ILE A N 1
ATOM 745 C CA . ILE A 1 90 ? -1.774 -3.701 -6.007 1.00 91.88 90 ILE A CA 1
ATOM 746 C C . ILE A 1 90 ? -1.471 -4.067 -4.548 1.00 91.88 90 ILE A C 1
ATOM 748 O O . ILE A 1 90 ? -2.000 -5.061 -4.032 1.00 91.88 90 ILE A O 1
ATOM 752 N N . VAL A 1 91 ? -0.606 -3.293 -3.882 1.00 89.31 91 VAL A N 1
ATOM 753 C CA . VAL A 1 91 ? -0.240 -3.540 -2.475 1.00 89.31 91 VAL A CA 1
ATOM 754 C C . VAL A 1 91 ? -1.320 -3.057 -1.511 1.00 89.31 91 VAL A C 1
ATOM 756 O O . VAL A 1 91 ? -1.418 -3.540 -0.383 1.00 89.31 91 VAL A O 1
ATOM 759 N N . GLU A 1 92 ? -2.164 -2.117 -1.913 1.00 82.88 92 GLU A N 1
ATOM 760 C CA . GLU A 1 92 ? -3.197 -1.603 -1.035 1.00 82.88 92 GLU A CA 1
ATOM 761 C C . GLU A 1 92 ? -4.139 -2.747 -0.635 1.00 82.88 92 GLU A C 1
ATOM 763 O O . GLU A 1 92 ? -4.617 -3.542 -1.451 1.00 82.88 92 GLU A O 1
ATOM 768 N N . SER A 1 93 ? -4.370 -2.874 0.673 1.00 77.38 93 SER A N 1
ATOM 769 C CA . SER A 1 93 ? -5.200 -3.915 1.302 1.00 77.38 93 SER A CA 1
ATOM 770 C C . SER A 1 93 ? -4.770 -5.374 1.108 1.00 77.38 93 SER A C 1
ATOM 772 O O . SER A 1 93 ? -5.547 -6.266 1.453 1.00 77.38 93 SER A O 1
ATOM 774 N N . TYR A 1 94 ? -3.573 -5.671 0.575 1.00 86.12 94 TYR A N 1
ATOM 775 C CA . TYR A 1 94 ? -3.195 -7.072 0.309 1.00 86.12 94 TYR A CA 1
ATOM 776 C C . TYR A 1 94 ? -3.221 -7.940 1.579 1.00 86.12 94 TYR A C 1
ATOM 778 O O . TYR A 1 94 ? -3.688 -9.072 1.530 1.00 86.12 94 TYR A O 1
ATOM 786 N N . ASN A 1 95 ? -2.792 -7.389 2.718 1.00 88.44 95 ASN A N 1
ATOM 787 C CA . ASN A 1 95 ? -2.724 -8.092 4.000 1.00 88.44 95 ASN A CA 1
ATOM 788 C C . ASN A 1 95 ? -4.004 -7.967 4.844 1.00 88.44 95 ASN A C 1
ATOM 790 O O . ASN A 1 95 ? -4.099 -8.572 5.906 1.00 88.44 95 ASN A O 1
ATOM 794 N N . THR A 1 96 ? -5.002 -7.191 4.409 1.00 90.62 96 THR A N 1
ATOM 795 C CA . THR A 1 96 ? -6.204 -6.905 5.211 1.00 90.62 96 THR A CA 1
ATOM 796 C C . THR A 1 96 ? -6.972 -8.177 5.567 1.00 90.62 96 THR A C 1
ATOM 798 O O . THR A 1 96 ? -7.407 -8.334 6.705 1.00 90.62 96 THR A O 1
ATOM 801 N N . MET A 1 97 ? -7.132 -9.090 4.605 1.00 92.88 97 MET A N 1
ATOM 802 C CA . MET A 1 97 ? -7.875 -10.335 4.811 1.00 92.88 97 MET A CA 1
ATOM 803 C C . MET A 1 97 ? -7.105 -11.329 5.691 1.00 92.88 97 MET A C 1
ATOM 805 O O . MET A 1 97 ? -7.703 -11.997 6.528 1.00 92.88 97 MET A O 1
ATOM 809 N N . GLU A 1 98 ? -5.782 -11.390 5.542 1.00 93.06 98 GLU A N 1
ATOM 810 C CA . GLU A 1 98 ? -4.905 -12.201 6.394 1.00 93.06 98 GLU A CA 1
ATOM 811 C C . GLU A 1 98 ? -4.898 -11.685 7.839 1.00 93.06 98 GLU A C 1
ATOM 813 O O . GLU A 1 98 ? -5.083 -12.451 8.781 1.00 93.06 98 GLU A O 1
ATOM 818 N N . ASN A 1 99 ? -4.799 -10.370 8.028 1.00 93.69 99 ASN A N 1
ATOM 819 C CA . ASN A 1 99 ? -4.874 -9.765 9.355 1.00 93.69 99 ASN A CA 1
ATOM 820 C C . ASN A 1 99 ? -6.237 -10.003 10.014 1.00 93.69 99 ASN A C 1
ATOM 822 O O . ASN A 1 99 ? -6.300 -10.227 11.220 1.00 93.69 99 ASN A O 1
ATOM 826 N N . LEU A 1 100 ? -7.326 -9.981 9.239 1.00 95.50 100 LEU A N 1
ATOM 827 C CA . LEU A 1 100 ? -8.653 -10.335 9.739 1.00 95.50 100 LEU A CA 1
ATOM 828 C C . LEU A 1 100 ? -8.713 -11.808 10.168 1.00 95.50 100 LEU A C 1
ATOM 830 O O . LEU A 1 100 ? -9.192 -12.097 11.262 1.00 95.50 100 LEU A O 1
ATOM 834 N N . TYR A 1 101 ? -8.187 -12.717 9.341 1.00 96.31 101 TYR A N 1
ATOM 835 C CA . TYR A 1 101 ? -8.084 -14.146 9.650 1.00 96.31 101 TYR A CA 1
ATOM 836 C C . TYR A 1 101 ? -7.353 -14.384 10.979 1.00 96.31 101 TYR A C 1
ATOM 838 O O . TYR A 1 101 ? -7.874 -15.064 11.864 1.00 96.31 101 TYR A O 1
ATOM 846 N N . LEU A 1 102 ? -6.182 -13.767 11.158 1.00 95.19 102 LEU A N 1
ATOM 847 C CA . LEU A 1 102 ? -5.395 -13.881 12.389 1.00 95.19 102 LEU A CA 1
ATOM 848 C C . LEU A 1 102 ? -6.121 -13.275 13.597 1.00 95.19 102 LEU A C 1
ATOM 850 O O . LEU A 1 102 ? -6.192 -13.905 14.651 1.00 95.19 102 LEU A O 1
ATOM 854 N N . ARG A 1 103 ? -6.721 -12.089 13.436 1.00 95.75 103 ARG A N 1
ATOM 855 C CA . ARG A 1 103 ? -7.409 -11.381 14.525 1.00 95.75 103 ARG A CA 1
ATOM 856 C C . ARG A 1 103 ? -8.618 -12.146 15.060 1.00 95.75 103 ARG A C 1
ATOM 858 O O . ARG A 1 103 ? -8.851 -12.125 16.263 1.00 95.75 103 ARG A O 1
ATOM 865 N N . ILE A 1 104 ? -9.379 -12.829 14.202 1.00 97.56 104 ILE A N 1
ATOM 866 C CA . ILE A 1 104 ? -10.525 -13.636 14.653 1.00 97.56 104 ILE A CA 1
ATOM 867 C C . ILE A 1 104 ? -10.056 -14.782 15.554 1.00 97.56 104 ILE A C 1
ATOM 869 O O . ILE A 1 104 ? -10.672 -15.036 16.589 1.00 97.56 104 ILE A O 1
ATOM 873 N N . ALA A 1 105 ? -8.954 -15.449 15.201 1.00 97.44 105 ALA A N 1
ATOM 874 C CA . ALA A 1 105 ? -8.391 -16.486 16.061 1.00 97.44 105 ALA A CA 1
ATOM 875 C C . ALA A 1 105 ? -7.869 -15.926 17.387 1.00 97.44 105 ALA A C 1
ATOM 877 O O . ALA A 1 105 ? -8.099 -16.535 18.429 1.00 97.44 105 ALA A O 1
ATOM 878 N N . GLU A 1 106 ? -7.213 -14.765 17.353 1.00 96.12 106 GLU A N 1
ATOM 879 C CA . GLU A 1 106 ? -6.687 -14.102 18.548 1.00 96.12 106 GLU A CA 1
ATOM 880 C C . GLU A 1 106 ? -7.798 -13.660 19.515 1.00 96.12 106 GLU A C 1
ATOM 882 O O . GLU A 1 106 ? -7.689 -13.879 20.719 1.00 96.12 106 GLU A O 1
ATOM 887 N N . GLN A 1 107 ? -8.869 -13.047 19.003 1.00 96.50 107 GLN A N 1
ATOM 888 C CA . GLN A 1 107 ? -9.940 -12.487 19.836 1.00 96.50 107 GLN A CA 1
ATOM 889 C C . GLN A 1 107 ? -10.999 -13.513 20.253 1.00 96.50 107 GLN A C 1
ATOM 891 O O . GLN A 1 107 ? -11.636 -13.339 21.293 1.00 96.50 107 GLN A O 1
ATOM 896 N N . PHE A 1 108 ? -11.201 -14.572 19.463 1.00 96.25 108 PHE A N 1
ATOM 897 C CA . PHE A 1 108 ? -12.216 -15.592 19.727 1.00 96.25 108 PHE A CA 1
ATOM 898 C C . PHE A 1 108 ? -11.586 -16.974 19.889 1.00 96.25 108 PHE A C 1
ATOM 900 O O . PHE A 1 108 ? -11.496 -17.469 21.012 1.00 96.25 108 PHE A O 1
ATOM 907 N N . ASN A 1 109 ? -11.227 -17.625 18.777 1.00 97.25 109 ASN A N 1
ATOM 908 C CA . ASN A 1 109 ? -10.460 -18.875 18.699 1.00 97.25 109 ASN A CA 1
ATOM 909 C C . ASN A 1 109 ? -10.355 -19.357 17.240 1.00 97.25 109 ASN A C 1
ATOM 911 O O . ASN A 1 109 ? -11.080 -18.900 16.352 1.00 97.25 109 ASN A O 1
ATOM 915 N N . ASP A 1 110 ? -9.483 -20.342 17.015 1.00 98.12 110 ASP A N 1
ATOM 916 C CA . ASP A 1 110 ? -9.261 -20.973 15.711 1.00 98.12 110 ASP A CA 1
ATOM 917 C C . ASP A 1 110 ? -10.532 -21.567 15.092 1.00 98.12 110 ASP A C 1
ATOM 919 O O . ASP A 1 110 ? -10.731 -21.445 13.889 1.00 98.12 110 ASP A O 1
ATOM 923 N N . LYS A 1 111 ? -11.422 -22.162 15.896 1.00 98.06 111 LYS A N 1
ATOM 924 C CA . LYS A 1 111 ? -12.637 -22.809 15.381 1.00 98.06 111 LYS A CA 1
ATOM 925 C C . LYS A 1 111 ? -13.571 -21.794 14.716 1.00 98.06 111 LYS A C 1
ATOM 927 O O . LYS A 1 111 ? -13.991 -22.014 13.585 1.00 98.06 111 LYS A O 1
ATOM 932 N N . VAL A 1 112 ? -13.836 -20.675 15.391 1.00 97.88 112 VAL A N 1
ATOM 933 C CA . VAL A 1 112 ? -14.671 -19.581 14.863 1.00 97.88 112 VAL A CA 1
ATOM 934 C C . VAL A 1 112 ? -14.075 -19.023 13.569 1.00 97.88 112 VAL A C 1
ATOM 936 O O . VAL A 1 112 ? -14.775 -18.844 12.572 1.00 97.88 112 VAL A O 1
ATOM 939 N N . ARG A 1 113 ? -12.756 -18.791 13.546 1.00 98.25 113 ARG A N 1
ATOM 940 C CA . ARG A 1 113 ? -12.044 -18.357 12.337 1.00 98.25 113 ARG A CA 1
ATOM 941 C C . ARG A 1 113 ? -12.227 -19.350 11.190 1.00 98.25 113 ARG A C 1
ATOM 943 O O . ARG A 1 113 ? -12.559 -18.935 10.080 1.00 98.25 113 ARG A O 1
ATOM 950 N N . ASP A 1 114 ? -11.997 -20.633 11.448 1.00 97.75 114 ASP A N 1
ATOM 951 C CA . ASP A 1 114 ? -12.041 -21.682 10.429 1.00 97.75 114 ASP A CA 1
ATOM 952 C C . ASP A 1 114 ? -13.459 -21.863 9.869 1.00 97.75 114 ASP A C 1
ATOM 954 O O . ASP A 1 114 ? -13.619 -22.078 8.668 1.00 97.75 114 ASP A O 1
ATOM 958 N N . GLU A 1 115 ? -14.494 -21.696 10.698 1.00 97.75 115 GLU A N 1
ATOM 959 C CA . GLU A 1 115 ? -15.899 -21.690 10.271 1.00 97.75 115 GLU A CA 1
ATOM 960 C C . GLU A 1 115 ? -16.203 -20.498 9.344 1.00 97.75 115 GLU A C 1
ATOM 962 O O . GLU A 1 115 ? -16.748 -20.676 8.248 1.00 97.75 115 GLU A O 1
ATOM 967 N N . ILE A 1 116 ? -15.759 -19.289 9.707 1.00 98.19 116 ILE A N 1
ATOM 968 C CA . ILE A 1 116 ? -15.921 -18.084 8.876 1.00 98.19 116 ILE A CA 1
ATOM 969 C C . ILE A 1 116 ? -15.177 -18.226 7.538 1.00 98.19 116 ILE A C 1
ATOM 971 O O . ILE A 1 116 ? -15.724 -17.911 6.474 1.00 98.19 116 ILE A O 1
ATOM 975 N N . PHE A 1 117 ? -13.948 -18.742 7.559 1.00 98.00 117 PHE A N 1
ATOM 976 C CA . PHE A 1 117 ? -13.094 -18.886 6.375 1.00 98.00 117 PHE A CA 1
ATOM 977 C C . PHE A 1 117 ? -13.251 -20.228 5.648 1.00 98.00 117 PHE A C 1
ATOM 979 O O . PHE A 1 117 ? -12.533 -20.496 4.684 1.00 98.00 117 PHE A O 1
ATOM 986 N N . ALA A 1 118 ? -14.229 -21.053 6.030 1.00 97.38 118 ALA A N 1
ATOM 987 C CA . ALA A 1 118 ? -14.436 -22.366 5.434 1.00 97.38 118 ALA A CA 1
ATOM 988 C C . ALA A 1 118 ? -14.563 -22.288 3.900 1.00 97.38 118 ALA A C 1
ATOM 990 O O . ALA A 1 118 ? -15.450 -21.612 3.361 1.00 97.38 118 ALA A O 1
ATOM 991 N N . ASN A 1 119 ? -13.698 -23.024 3.195 1.00 96.19 119 ASN A N 1
ATOM 992 C CA . ASN A 1 119 ? -13.608 -23.053 1.728 1.00 96.19 119 ASN A CA 1
ATOM 993 C C . ASN A 1 119 ? -13.263 -21.699 1.074 1.00 96.19 119 ASN A C 1
ATOM 995 O O . ASN A 1 119 ? -13.610 -21.466 -0.085 1.00 96.19 119 ASN A O 1
ATOM 999 N N . ILE A 1 120 ? -12.603 -20.795 1.802 1.00 95.62 120 ILE A N 1
ATOM 1000 C CA . ILE A 1 120 ? -12.108 -19.523 1.274 1.00 95.62 120 ILE A CA 1
ATOM 1001 C C . ILE A 1 120 ? -10.588 -19.582 1.180 1.00 95.62 120 ILE A C 1
ATOM 1003 O O . ILE A 1 120 ? -9.895 -19.697 2.184 1.00 95.62 120 ILE A O 1
ATOM 1007 N N . ASN A 1 121 ? -10.073 -19.422 -0.037 1.00 91.62 121 ASN A N 1
ATOM 1008 C CA . ASN A 1 121 ? -8.659 -19.146 -0.247 1.00 91.62 121 ASN A CA 1
ATOM 1009 C C . ASN A 1 121 ? -8.444 -17.635 -0.157 1.00 91.62 121 ASN A C 1
ATOM 1011 O O . ASN A 1 121 ? -9.033 -16.876 -0.934 1.00 91.62 121 ASN A O 1
ATOM 1015 N N . ILE A 1 122 ? -7.613 -17.198 0.788 1.00 92.12 122 ILE A N 1
ATOM 1016 C CA . ILE A 1 122 ? -7.238 -15.789 0.915 1.00 92.12 122 ILE A CA 1
ATOM 1017 C C . ILE A 1 122 ? -6.412 -15.404 -0.323 1.00 92.12 122 ILE A C 1
ATOM 1019 O O . ILE A 1 122 ? -5.413 -16.068 -0.603 1.00 92.12 122 ILE A O 1
ATOM 1023 N N . PRO A 1 123 ? -6.812 -14.372 -1.092 1.00 89.88 123 PRO A N 1
ATOM 1024 C CA . PRO A 1 123 ? -6.054 -13.954 -2.265 1.00 89.88 123 PRO A CA 1
ATOM 1025 C C . PRO A 1 123 ? -4.640 -13.512 -1.871 1.00 89.88 123 PRO A C 1
ATOM 1027 O O . PRO A 1 123 ? -4.521 -12.613 -1.035 1.00 89.88 123 PRO A O 1
ATOM 1030 N N . PRO A 1 124 ? -3.579 -14.079 -2.471 1.00 91.94 124 PRO A N 1
ATOM 1031 C CA . PRO A 1 124 ? -2.224 -13.606 -2.227 1.00 91.94 124 PRO A CA 1
ATOM 1032 C C . PRO A 1 124 ? -1.996 -12.215 -2.840 1.00 91.94 124 PRO A C 1
ATOM 1034 O O . PRO A 1 124 ? -2.778 -11.721 -3.663 1.00 91.94 124 PRO A O 1
ATOM 1037 N N . LEU A 1 125 ? -0.884 -11.583 -2.460 1.00 92.94 125 LEU A N 1
ATOM 1038 C CA . LEU A 1 125 ? -0.407 -10.352 -3.090 1.00 92.94 125 LEU A CA 1
ATOM 1039 C C . LEU A 1 125 ? -0.245 -10.551 -4.607 1.00 92.94 125 LEU A C 1
ATOM 1041 O O . LEU A 1 125 ? 0.298 -11.558 -5.049 1.00 92.94 125 LEU A O 1
ATOM 1045 N N . GLY A 1 126 ? -0.690 -9.571 -5.398 1.00 92.88 126 GLY A N 1
ATOM 1046 C CA . GLY A 1 126 ? -0.613 -9.603 -6.863 1.00 92.88 126 GLY A CA 1
ATOM 1047 C C . GLY A 1 126 ? -1.896 -10.029 -7.573 1.00 92.88 126 GLY A C 1
ATOM 1048 O O . GLY A 1 126 ? -1.999 -9.849 -8.785 1.00 92.88 126 GLY A O 1
ATOM 1049 N N . VAL A 1 127 ? -2.891 -10.537 -6.838 1.00 91.56 127 VAL A N 1
ATOM 1050 C CA . VAL A 1 127 ? -4.230 -10.797 -7.385 1.00 91.56 127 VAL A CA 1
ATOM 1051 C C . VAL A 1 127 ? -4.945 -9.481 -7.681 1.00 91.56 127 VAL A C 1
ATOM 1053 O O . VAL A 1 127 ? -4.956 -8.575 -6.845 1.00 91.56 127 VAL A O 1
ATOM 1056 N N . ASN A 1 128 ? -5.613 -9.409 -8.838 1.00 89.62 128 ASN A N 1
ATOM 1057 C CA . ASN A 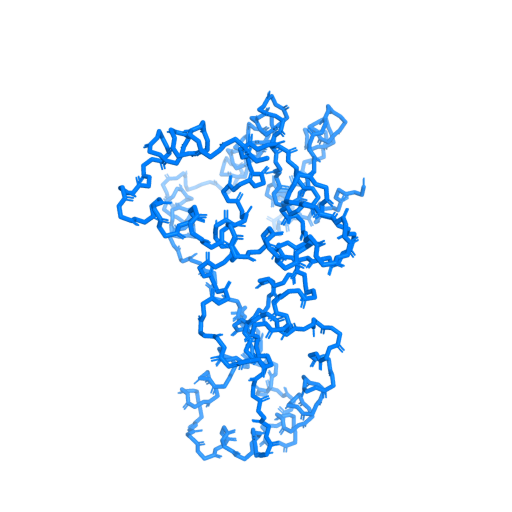1 128 ? -6.425 -8.258 -9.218 1.00 89.62 128 ASN A CA 1
ATOM 1058 C C . ASN A 1 128 ? -7.415 -7.854 -8.107 1.00 89.62 128 ASN A C 1
ATOM 1060 O O . ASN A 1 128 ? -8.241 -8.684 -7.699 1.00 89.62 128 ASN A O 1
ATOM 1064 N N . PRO A 1 129 ? -7.367 -6.588 -7.640 1.00 87.19 129 PRO A N 1
ATOM 1065 C CA . PRO A 1 129 ? -8.280 -6.064 -6.632 1.00 87.19 129 PRO A CA 1
ATOM 1066 C C . PRO A 1 129 ? -9.761 -6.312 -6.937 1.00 87.19 129 PRO A C 1
ATOM 1068 O O . PRO A 1 129 ? -10.517 -6.588 -6.010 1.00 87.19 129 PRO A O 1
ATOM 1071 N N . ASP A 1 130 ? -10.168 -6.344 -8.211 1.00 88.06 130 ASP A N 1
ATOM 1072 C CA . ASP A 1 130 ? -11.554 -6.592 -8.641 1.00 88.06 130 ASP A CA 1
ATOM 1073 C C . ASP A 1 130 ? -12.078 -7.985 -8.223 1.00 88.06 130 ASP A C 1
ATOM 1075 O O . ASP A 1 130 ? -13.290 -8.219 -8.153 1.00 88.06 130 ASP A O 1
ATOM 1079 N N . LYS A 1 131 ? -11.179 -8.928 -7.902 1.00 87.44 131 LYS A N 1
ATOM 1080 C CA . LYS A 1 131 ? -11.527 -10.268 -7.399 1.00 87.44 131 LYS A CA 1
ATOM 1081 C C . LYS A 1 131 ? -11.822 -10.271 -5.889 1.00 87.44 131 LYS A C 1
ATOM 1083 O O . LYS A 1 131 ? -12.577 -11.129 -5.425 1.00 87.44 131 LYS A O 1
ATOM 1088 N N . LYS A 1 132 ? -11.284 -9.312 -5.122 1.00 89.38 132 LYS A N 1
ATOM 1089 C CA . LYS A 1 132 ? -11.370 -9.272 -3.647 1.00 89.38 132 LYS A CA 1
ATOM 1090 C C . LYS A 1 132 ? -12.797 -9.033 -3.110 1.00 89.38 132 LYS A C 1
ATOM 1092 O O . LYS A 1 132 ? -13.192 -9.769 -2.205 1.00 89.38 132 LYS A O 1
ATOM 1097 N N . PRO A 1 133 ? -13.627 -8.117 -3.663 1.00 92.44 133 PRO A N 1
ATOM 1098 C CA . PRO A 1 133 ? -14.949 -7.807 -3.107 1.00 92.44 133 PRO A CA 1
ATOM 1099 C C . PRO A 1 133 ? -15.882 -9.011 -2.961 1.00 92.44 133 PRO A C 1
ATOM 1101 O O . PRO A 1 133 ? -16.647 -9.086 -2.000 1.00 92.44 133 PRO A O 1
ATOM 1104 N N . LYS A 1 134 ? -15.817 -9.974 -3.891 1.00 92.44 134 LYS A N 1
ATOM 1105 C CA . LYS A 1 134 ? -16.640 -11.191 -3.825 1.00 92.44 134 LYS A CA 1
ATOM 1106 C C . LYS A 1 134 ? -16.304 -12.029 -2.593 1.00 92.44 134 LYS A C 1
ATOM 1108 O O . LYS A 1 134 ? -17.217 -12.502 -1.926 1.00 92.44 134 LYS A O 1
ATOM 1113 N N . ILE A 1 135 ? -15.017 -12.174 -2.284 1.00 93.25 135 ILE A N 1
ATOM 1114 C CA . ILE A 1 135 ? -14.538 -12.922 -1.117 1.00 93.25 135 ILE A CA 1
ATOM 1115 C C . ILE A 1 135 ? -14.868 -12.154 0.160 1.00 93.25 135 ILE A C 1
ATOM 1117 O O . ILE A 1 135 ? -15.478 -12.717 1.066 1.00 93.25 135 ILE A O 1
ATOM 1121 N N . THR A 1 136 ? -14.566 -10.852 0.196 1.00 94.50 136 THR A N 1
ATOM 1122 C CA . THR A 1 136 ? -14.878 -9.993 1.346 1.00 94.50 136 THR A CA 1
ATOM 1123 C C . THR A 1 136 ? -16.357 -10.050 1.705 1.00 94.50 136 THR A C 1
ATOM 1125 O O . THR A 1 136 ? -16.687 -10.219 2.871 1.00 94.50 136 THR A O 1
ATOM 1128 N N . LYS A 1 137 ? -17.259 -10.004 0.716 1.00 96.50 137 LYS A N 1
ATOM 1129 C CA . LYS A 1 137 ? -18.705 -10.107 0.957 1.00 96.50 137 LYS A CA 1
ATOM 1130 C C . LYS A 1 137 ? -19.099 -11.405 1.670 1.00 96.50 137 LYS A C 1
ATOM 1132 O O . LYS A 1 137 ? -19.963 -11.374 2.540 1.00 96.50 137 LYS A O 1
ATOM 1137 N N . VAL A 1 138 ? -18.493 -12.534 1.299 1.00 97.31 138 VAL A N 1
ATOM 1138 C CA . VAL A 1 138 ? -18.775 -13.829 1.940 1.00 97.31 138 VAL A CA 1
ATOM 1139 C C . VAL A 1 138 ? -18.263 -13.838 3.380 1.00 97.31 138 VAL A C 1
ATOM 1141 O O . VAL A 1 138 ? -19.005 -14.239 4.271 1.00 97.31 138 VAL A O 1
ATOM 1144 N N . VAL A 1 139 ? -17.038 -13.354 3.611 1.00 97.44 139 VAL A N 1
ATOM 1145 C CA . VAL A 1 139 ? -16.437 -13.288 4.954 1.00 97.44 139 VAL A CA 1
ATOM 1146 C C . VAL A 1 139 ? -17.236 -12.365 5.875 1.00 97.44 139 VAL A C 1
ATOM 1148 O O . VAL A 1 139 ? -17.555 -12.767 6.986 1.00 97.44 139 VAL A O 1
ATOM 1151 N N . MET A 1 140 ? -17.618 -11.168 5.411 1.00 97.62 140 MET A N 1
ATOM 1152 C CA . MET A 1 140 ? -18.401 -10.214 6.214 1.00 97.62 140 MET A CA 1
ATOM 1153 C C . MET A 1 140 ? -19.753 -10.795 6.626 1.00 97.62 140 MET A C 1
ATOM 1155 O O . MET A 1 140 ? -20.132 -10.712 7.787 1.00 97.62 140 MET A O 1
ATOM 1159 N N . LYS A 1 141 ? -20.448 -11.456 5.693 1.00 98.06 141 LYS A N 1
ATOM 1160 C CA . LYS A 1 141 ? -21.723 -12.105 5.998 1.00 98.06 141 LYS A CA 1
ATOM 1161 C C . LYS A 1 141 ? -21.565 -13.179 7.082 1.00 98.06 141 LYS A C 1
ATOM 1163 O O . LYS A 1 141 ? -22.351 -13.217 8.018 1.00 98.06 141 LYS A O 1
ATOM 1168 N N . ARG A 1 142 ? -20.553 -14.041 6.956 1.00 98.12 142 ARG A N 1
ATOM 1169 C CA . ARG A 1 142 ? -20.307 -15.117 7.928 1.00 98.12 142 ARG A CA 1
ATOM 1170 C C . ARG A 1 142 ? -19.867 -14.586 9.287 1.00 98.12 142 ARG A C 1
ATOM 1172 O O . ARG A 1 142 ? -20.242 -15.161 10.296 1.00 98.12 142 ARG A O 1
ATOM 1179 N N . LEU A 1 143 ? -19.106 -13.492 9.313 1.00 97.62 143 LEU A N 1
ATOM 1180 C CA . LEU A 1 143 ? -18.752 -12.796 10.549 1.00 97.62 143 LEU A CA 1
ATOM 1181 C C . LEU A 1 143 ? -19.994 -12.343 11.311 1.00 97.62 143 LEU A C 1
ATOM 1183 O O . LEU A 1 143 ? -20.129 -12.666 12.486 1.00 97.62 143 LEU A O 1
ATOM 1187 N N . GLU A 1 144 ? -20.911 -11.650 10.635 1.00 97.62 144 GLU A N 1
ATOM 1188 C CA . GLU A 1 144 ? -22.153 -11.189 11.260 1.00 97.62 144 GLU A CA 1
ATOM 1189 C C . GLU A 1 144 ? -23.048 -12.358 11.697 1.00 97.62 144 GLU A C 1
ATOM 1191 O O . GLU A 1 144 ? -23.637 -12.294 12.773 1.00 97.62 144 GLU A O 1
ATOM 1196 N N . GLU A 1 145 ? -23.132 -13.435 10.904 1.00 98.06 145 GLU A N 1
ATOM 1197 C CA . GLU A 1 145 ? -23.906 -14.641 11.247 1.00 98.06 145 GLU A CA 1
ATOM 1198 C C . GLU A 1 145 ? -23.337 -15.386 12.470 1.00 98.06 145 GLU A C 1
ATOM 1200 O O . GLU A 1 145 ? -24.113 -15.850 13.304 1.00 98.06 145 GLU A O 1
ATOM 1205 N N . GLU A 1 146 ? -22.010 -15.482 12.595 1.00 97.88 146 GLU A N 1
ATOM 1206 C CA . GLU A 1 146 ? -21.338 -16.235 13.666 1.00 97.88 146 GLU A CA 1
ATOM 1207 C C . GLU A 1 146 ? -21.173 -15.413 14.957 1.00 97.88 146 GLU A C 1
ATOM 1209 O O . GLU A 1 146 ? -21.335 -15.924 16.066 1.00 97.88 146 GLU A O 1
ATOM 1214 N N . LEU A 1 147 ? -20.854 -14.121 14.836 1.00 97.50 147 LEU A N 1
ATOM 1215 C CA . LEU A 1 147 ? -20.520 -13.261 15.977 1.00 97.50 147 LEU A CA 1
ATOM 1216 C C . LEU A 1 147 ? -21.669 -12.343 16.406 1.00 97.50 147 LEU A C 1
ATOM 1218 O O . LEU A 1 147 ? -21.695 -11.893 17.556 1.00 97.50 147 LEU A O 1
ATOM 1222 N N . GLY A 1 148 ? -22.597 -12.043 15.498 1.00 97.75 148 GLY A N 1
ATOM 1223 C CA . GLY A 1 148 ? -23.546 -10.943 15.639 1.00 97.75 148 GLY A CA 1
ATOM 1224 C C . GLY A 1 148 ? -22.941 -9.582 15.270 1.00 97.75 148 GLY A C 1
ATOM 1225 O O . GLY A 1 148 ? -21.722 -9.403 15.185 1.00 97.75 148 GLY A O 1
ATOM 1226 N N . GLU A 1 149 ? -23.816 -8.599 15.058 1.00 96.88 149 GLU A N 1
ATOM 1227 C CA . GLU A 1 149 ? -23.455 -7.251 14.593 1.00 96.88 149 GLU A CA 1
ATOM 1228 C C . GLU A 1 149 ? -22.499 -6.527 15.555 1.00 96.88 149 GLU A C 1
ATOM 1230 O O . GLU A 1 149 ? -21.455 -6.037 15.134 1.00 96.88 149 GLU A O 1
ATOM 1235 N N . GLU A 1 150 ? -22.805 -6.513 16.856 1.00 97.69 150 GLU A N 1
ATOM 1236 C CA . GLU A 1 150 ? -22.031 -5.773 17.866 1.00 97.69 150 GLU A CA 1
ATOM 1237 C C . GLU A 1 150 ? -20.560 -6.214 17.912 1.00 97.69 150 GLU A C 1
ATOM 1239 O O . GLU A 1 150 ? -19.651 -5.392 17.788 1.00 97.69 150 GLU A O 1
ATOM 1244 N N . LYS A 1 151 ? -20.319 -7.526 17.998 1.00 97.12 151 LYS A N 1
ATOM 1245 C CA . LYS A 1 151 ? -18.963 -8.092 18.018 1.00 97.12 151 LYS A CA 1
ATOM 1246 C C . LYS A 1 151 ? -18.247 -7.934 16.683 1.00 97.12 151 LYS A C 1
ATOM 1248 O O . LYS A 1 151 ? -17.030 -7.780 16.654 1.00 97.12 151 LYS A O 1
ATOM 1253 N N . THR A 1 152 ? -18.990 -7.960 15.577 1.00 97.00 152 THR A N 1
ATOM 1254 C CA . THR A 1 152 ? -18.422 -7.706 14.248 1.00 97.00 152 THR A CA 1
ATOM 1255 C C . THR A 1 152 ? -17.925 -6.265 14.142 1.00 97.00 152 THR A C 1
ATOM 1257 O O . THR A 1 152 ? -16.807 -6.036 13.680 1.00 97.00 152 THR A O 1
ATOM 1260 N N . ILE A 1 153 ? -18.706 -5.294 14.626 1.00 95.50 153 ILE A N 1
ATOM 1261 C CA . ILE A 1 153 ? -18.294 -3.887 14.690 1.00 95.50 153 ILE A CA 1
ATOM 1262 C C . ILE A 1 153 ? -17.050 -3.737 15.571 1.00 95.50 153 ILE A C 1
ATOM 1264 O O . ILE A 1 153 ? -16.089 -3.095 15.149 1.00 95.50 153 ILE A O 1
ATOM 1268 N N . GLU A 1 154 ? -17.031 -4.351 16.757 1.00 95.19 154 GLU A N 1
ATOM 1269 C CA . GLU A 1 154 ? -15.883 -4.299 17.670 1.00 95.19 154 GLU A CA 1
ATOM 1270 C C . GLU A 1 154 ? -14.603 -4.871 17.033 1.00 95.19 154 GLU A C 1
ATOM 1272 O O . GLU A 1 154 ? -13.555 -4.222 17.052 1.00 95.19 154 GLU A O 1
ATOM 1277 N N . LEU A 1 155 ? -14.697 -6.041 16.394 1.00 94.94 155 LEU A N 1
ATOM 1278 C CA . LEU A 1 155 ? -13.587 -6.698 15.693 1.00 94.94 155 LEU A CA 1
ATOM 1279 C C . LEU A 1 155 ? -12.999 -5.826 14.566 1.00 94.94 155 LEU A C 1
ATOM 1281 O O . LEU A 1 155 ? -11.776 -5.801 14.351 1.00 94.94 155 LEU A O 1
ATOM 1285 N N . LEU A 1 156 ? -13.873 -5.140 13.820 1.00 93.56 156 LEU A N 1
ATOM 1286 C CA . LEU A 1 156 ? -13.519 -4.336 12.647 1.00 93.56 156 LEU A CA 1
ATOM 1287 C C . LEU A 1 156 ? -13.151 -2.884 12.984 1.00 93.56 156 LEU A C 1
ATOM 1289 O O . LEU A 1 156 ? -12.556 -2.208 12.142 1.00 93.56 156 LEU A O 1
ATOM 1293 N N . ALA A 1 157 ? -13.468 -2.401 14.188 1.00 90.50 157 ALA A N 1
ATOM 1294 C CA . ALA A 1 157 ? -13.196 -1.024 14.594 1.00 90.50 157 ALA A CA 1
ATOM 1295 C C . ALA A 1 157 ? -11.697 -0.653 14.528 1.00 90.50 157 ALA A C 1
ATOM 1297 O O . ALA A 1 157 ? -11.375 0.438 14.042 1.00 90.50 157 ALA A O 1
ATOM 1298 N N . PRO A 1 158 ? -10.744 -1.516 14.940 1.00 85.88 158 PRO A N 1
ATOM 1299 C CA . PRO A 1 158 ? -9.326 -1.250 14.731 1.00 85.88 158 PRO A CA 1
ATOM 1300 C C . PRO A 1 158 ? -8.925 -1.467 13.268 1.00 85.88 158 PRO A C 1
ATOM 1302 O O . PRO A 1 158 ? -9.253 -2.486 12.658 1.00 85.88 158 PRO A O 1
ATOM 1305 N N . CYS A 1 159 ? -8.102 -0.569 12.721 1.00 83.94 159 CYS A N 1
ATOM 1306 C CA . CYS A 1 159 ? -7.603 -0.679 11.348 1.00 83.94 159 CYS A CA 1
ATOM 1307 C C . CYS A 1 159 ? -6.937 -2.045 11.078 1.00 83.94 159 CYS A C 1
ATOM 1309 O O . CYS A 1 159 ? -6.064 -2.495 11.825 1.00 83.94 159 CYS A O 1
ATOM 1311 N N . LEU A 1 160 ? -7.335 -2.701 9.985 1.00 88.12 160 LEU A N 1
ATOM 1312 C CA . LEU A 1 160 ? -6.825 -4.016 9.581 1.00 88.12 160 LEU A CA 1
ATOM 1313 C C . LEU A 1 160 ? -5.518 -3.954 8.782 1.00 88.12 160 LEU A C 1
ATOM 1315 O O . LEU A 1 160 ? -4.900 -4.987 8.569 1.00 88.12 160 LEU A O 1
ATOM 1319 N N . HIS A 1 161 ? -5.064 -2.779 8.342 1.00 76.56 161 HIS A N 1
ATOM 1320 C CA . HIS A 1 161 ? -3.816 -2.659 7.573 1.00 76.56 161 HIS A CA 1
ATOM 1321 C C . HIS A 1 161 ? -2.547 -2.831 8.424 1.00 76.56 161 HIS A C 1
ATOM 1323 O O . HIS A 1 161 ? -1.470 -3.010 7.861 1.00 76.56 161 HIS A O 1
ATOM 1329 N N . GLY A 1 162 ? -2.661 -2.777 9.759 1.00 68.50 162 GLY A N 1
ATOM 1330 C CA . GLY A 1 162 ? -1.512 -2.880 10.663 1.00 68.50 162 GLY A CA 1
ATOM 1331 C C . GLY A 1 162 ? -0.581 -1.670 10.549 1.00 68.50 162 GLY A C 1
ATOM 1332 O O . GLY A 1 162 ? 0.581 -1.804 10.173 1.00 68.50 162 GLY A O 1
ATOM 1333 N N . ARG A 1 163 ? -1.094 -0.462 10.831 1.00 67.12 163 ARG A N 1
ATOM 1334 C CA . ARG A 1 163 ? -0.294 0.772 10.755 1.00 67.12 163 ARG A CA 1
ATOM 1335 C C . ARG A 1 163 ? 0.894 0.689 11.732 1.00 67.12 163 ARG A C 1
ATOM 1337 O O . ARG A 1 163 ? 0.670 0.329 12.889 1.00 67.12 163 ARG A O 1
ATOM 1344 N N . PRO A 1 164 ? 2.122 1.066 11.319 1.00 69.44 164 PRO A N 1
ATOM 1345 C CA . PRO A 1 164 ? 3.259 1.134 12.230 1.00 69.44 164 PRO A CA 1
ATOM 1346 C C . PRO A 1 164 ? 2.923 1.998 13.448 1.00 69.44 164 PRO A C 1
ATOM 1348 O O . PRO A 1 164 ? 2.377 3.094 13.299 1.00 69.44 164 PRO A O 1
ATOM 1351 N N . LEU A 1 165 ? 3.251 1.509 14.645 1.00 73.75 165 LEU A N 1
ATOM 1352 C CA . LEU A 1 165 ? 2.977 2.228 15.891 1.00 73.75 165 LEU A CA 1
ATOM 1353 C C . LEU A 1 165 ? 3.943 3.395 16.115 1.00 73.75 165 LEU A C 1
ATOM 1355 O O . LEU A 1 165 ? 3.571 4.358 16.774 1.00 73.75 165 LEU A O 1
ATOM 1359 N N . GLU A 1 166 ? 5.157 3.334 15.564 1.00 79.25 166 GLU A N 1
ATOM 1360 C CA . GLU A 1 166 ? 6.219 4.312 15.848 1.00 79.25 166 GLU A CA 1
ATOM 1361 C C . GLU A 1 166 ? 5.828 5.770 15.547 1.00 79.25 166 GLU A C 1
ATOM 1363 O O . GLU A 1 166 ? 5.986 6.604 16.439 1.00 79.25 166 GLU A O 1
ATOM 1368 N N . PRO A 1 167 ? 5.224 6.116 14.389 1.00 75.62 167 PRO A N 1
ATOM 1369 C CA . PRO A 1 167 ? 4.765 7.487 14.155 1.00 75.62 167 PRO A CA 1
ATOM 1370 C C . PRO A 1 167 ? 3.718 7.955 15.178 1.00 75.62 167 PRO A C 1
ATOM 1372 O O . PRO A 1 167 ? 3.741 9.104 15.602 1.00 75.62 167 PRO A O 1
ATOM 1375 N N . ILE A 1 168 ? 2.828 7.054 15.611 1.00 81.44 168 ILE A N 1
ATOM 1376 C CA . ILE A 1 168 ? 1.780 7.356 16.600 1.00 81.44 168 ILE A CA 1
ATOM 1377 C C . ILE A 1 168 ? 2.397 7.560 17.990 1.00 81.44 168 ILE A C 1
ATOM 1379 O O . ILE A 1 168 ? 1.975 8.448 18.730 1.00 81.44 168 ILE A O 1
ATOM 1383 N N . LYS A 1 169 ? 3.407 6.756 18.348 1.00 88.19 169 LYS A N 1
ATOM 1384 C CA . LYS A 1 169 ? 4.150 6.902 19.606 1.00 88.19 169 LYS A CA 1
ATOM 1385 C C . LYS A 1 169 ? 4.856 8.249 19.669 1.00 88.19 169 LYS A C 1
ATOM 1387 O O . LYS A 1 169 ? 4.682 8.953 20.659 1.00 88.19 169 LYS A O 1
ATOM 1392 N N . LYS A 1 170 ? 5.563 8.629 18.600 1.00 89.62 170 LYS A N 1
ATOM 1393 C CA . LYS A 1 170 ? 6.252 9.919 18.538 1.00 89.62 170 LYS A CA 1
ATOM 1394 C C . LYS A 1 170 ? 5.272 11.086 18.676 1.00 89.62 170 LYS A C 1
ATOM 1396 O O . LYS A 1 170 ? 5.486 11.949 19.517 1.00 89.62 170 LYS A O 1
ATOM 1401 N N . ASP A 1 171 ? 4.171 11.082 17.922 1.00 90.94 171 ASP A N 1
ATOM 1402 C CA . ASP A 1 171 ? 3.156 12.143 18.021 1.00 90.94 171 ASP A CA 1
ATOM 1403 C C . ASP A 1 171 ? 2.587 12.253 19.450 1.00 90.94 171 ASP A C 1
ATOM 1405 O O . ASP A 1 171 ? 2.362 13.354 19.954 1.00 90.94 171 ASP A O 1
ATOM 1409 N N . ARG A 1 172 ? 2.397 11.119 20.141 1.00 92.25 172 ARG A N 1
ATOM 1410 C CA . ARG A 1 172 ? 1.971 11.102 21.547 1.00 92.25 172 ARG A CA 1
ATOM 1411 C C . ARG A 1 172 ? 3.032 11.684 22.482 1.00 92.25 172 ARG A C 1
ATOM 1413 O O . ARG A 1 172 ? 2.680 12.427 23.393 1.00 92.25 172 ARG A O 1
ATOM 1420 N N . GLU A 1 173 ? 4.296 11.313 22.312 1.00 95.19 173 GLU A N 1
ATOM 1421 C CA . GLU A 1 173 ? 5.414 11.823 23.118 1.00 95.19 173 GLU A CA 1
ATOM 1422 C C . GLU A 1 173 ? 5.592 13.334 22.939 1.00 95.19 173 GLU A C 1
ATOM 1424 O O . GLU A 1 173 ? 5.698 14.062 23.930 1.00 95.19 173 GLU A O 1
ATOM 1429 N N . ASP A 1 174 ? 5.536 13.806 21.691 1.00 93.75 174 ASP A N 1
ATOM 1430 C CA . ASP A 1 174 ? 5.571 15.228 21.356 1.00 93.75 174 ASP A CA 1
ATOM 1431 C C . ASP A 1 174 ? 4.406 15.959 22.042 1.00 93.75 174 ASP A C 1
ATOM 1433 O O . ASP A 1 174 ? 4.623 16.944 22.748 1.00 93.75 174 ASP A O 1
ATOM 1437 N N . PHE A 1 175 ? 3.175 15.443 21.913 1.00 95.62 175 PHE A N 1
ATOM 1438 C CA . PHE A 1 175 ? 1.992 16.040 22.540 1.00 95.62 175 PHE A CA 1
ATOM 1439 C C . PHE A 1 175 ? 2.105 16.112 24.066 1.00 95.62 175 PHE A C 1
ATOM 1441 O O . PHE A 1 175 ? 1.821 17.155 24.649 1.00 95.62 175 PHE A O 1
ATOM 1448 N N . LEU A 1 176 ? 2.538 15.032 24.724 1.00 96.69 176 LEU A N 1
ATOM 1449 C CA . LEU A 1 176 ? 2.709 15.015 26.181 1.00 96.69 176 LEU A CA 1
ATOM 1450 C C . LEU A 1 176 ? 3.804 15.974 26.657 1.00 96.69 176 LEU A C 1
ATOM 1452 O O . LEU A 1 176 ? 3.708 16.499 27.763 1.00 96.69 176 LEU A O 1
ATOM 1456 N N . THR A 1 177 ? 4.825 16.206 25.831 1.00 97.25 177 THR A N 1
ATOM 1457 C CA . THR A 1 177 ? 5.897 17.166 26.122 1.00 97.25 177 THR A CA 1
ATOM 1458 C C . THR A 1 177 ? 5.417 18.607 25.957 1.00 97.25 177 THR A C 1
ATOM 1460 O O . THR A 1 177 ? 5.707 19.447 26.804 1.00 97.25 177 THR A O 1
ATOM 1463 N N . ILE A 1 178 ? 4.670 18.892 24.886 1.00 97.56 178 ILE A N 1
ATOM 1464 C CA . ILE A 1 178 ? 4.091 20.218 24.615 1.00 97.56 178 ILE A CA 1
ATOM 1465 C C . ILE A 1 178 ? 3.007 20.551 25.650 1.00 97.56 178 ILE A C 1
ATOM 1467 O O . ILE A 1 178 ? 2.920 21.687 26.108 1.00 97.56 178 ILE A O 1
ATOM 1471 N N . ASN A 1 179 ? 2.207 19.551 26.038 1.00 96.56 179 ASN A N 1
ATOM 1472 C CA . ASN A 1 179 ? 1.105 19.641 27.000 1.00 96.56 179 ASN A CA 1
ATOM 1473 C C . ASN A 1 179 ? 0.095 20.767 26.691 1.00 96.56 179 ASN A C 1
ATOM 1475 O O . ASN A 1 179 ? -0.535 21.333 27.584 1.00 96.56 179 ASN A O 1
ATOM 1479 N N . ASP A 1 180 ? -0.062 21.075 25.405 1.00 96.81 180 ASP A N 1
ATOM 1480 C CA . ASP A 1 180 ? -1.001 22.048 24.861 1.00 96.81 180 ASP A CA 1
ATOM 1481 C C . ASP A 1 180 ? -1.463 21.543 23.488 1.00 96.81 180 ASP A C 1
ATOM 1483 O O . ASP A 1 180 ? -0.661 21.332 22.575 1.00 96.81 180 ASP A O 1
ATOM 1487 N N . ILE A 1 181 ? -2.766 21.293 23.353 1.00 95.56 181 ILE A N 1
ATOM 1488 C CA . ILE A 1 181 ? -3.339 20.761 22.114 1.00 95.56 181 ILE A CA 1
ATOM 1489 C C . ILE A 1 181 ? -3.299 21.782 20.979 1.00 95.56 181 ILE A C 1
ATOM 1491 O O . ILE A 1 181 ? -3.105 21.394 19.831 1.00 95.56 181 ILE A O 1
ATOM 1495 N N . ASP A 1 182 ? -3.434 23.071 21.275 1.00 96.06 182 ASP A N 1
ATOM 1496 C CA . ASP A 1 182 ? -3.495 24.109 20.254 1.00 96.06 182 ASP A CA 1
ATOM 1497 C C . ASP A 1 182 ? -2.095 24.363 19.670 1.00 96.06 182 ASP A C 1
ATOM 1499 O O . ASP A 1 182 ? -1.933 24.438 18.446 1.00 96.06 182 ASP A O 1
ATOM 1503 N N . GLU A 1 183 ? -1.057 24.364 20.514 1.00 96.75 183 GLU A N 1
ATOM 1504 C CA . GLU A 1 183 ? 0.334 24.432 20.042 1.00 96.75 183 GLU A CA 1
ATOM 1505 C C . GLU A 1 183 ? 0.754 23.144 19.311 1.00 96.75 183 GLU A C 1
ATOM 1507 O O . GLU A 1 183 ? 1.392 23.212 18.258 1.00 96.75 183 GLU A O 1
ATOM 1512 N N . PHE A 1 184 ? 0.329 21.968 19.789 1.00 96.38 184 PHE A N 1
ATOM 1513 C CA . PHE A 1 184 ? 0.569 20.706 19.082 1.00 96.38 184 PHE A CA 1
ATOM 1514 C C . PHE A 1 184 ? -0.045 20.712 17.675 1.00 96.38 184 PHE A C 1
ATOM 1516 O O . PHE A 1 184 ? 0.640 20.397 16.699 1.00 96.38 184 PHE A O 1
ATOM 1523 N N . LEU A 1 185 ? -1.314 21.119 17.537 1.00 95.50 185 LEU A N 1
ATOM 1524 C CA . LEU A 1 185 ? -1.988 21.188 16.236 1.00 95.50 185 LEU A CA 1
ATOM 1525 C C . LEU A 1 185 ? -1.284 22.162 15.279 1.00 95.50 185 LEU A C 1
ATOM 1527 O O . LEU A 1 185 ? -1.129 21.866 14.092 1.00 95.50 185 LEU A O 1
ATOM 1531 N N . LYS A 1 186 ? -0.802 23.298 15.789 1.00 95.25 186 LYS A N 1
ATOM 1532 C CA . LYS A 1 186 ? -0.039 24.276 15.004 1.00 95.25 186 LYS A CA 1
ATOM 1533 C C . LYS A 1 186 ? 1.290 23.708 14.493 1.00 95.25 186 LYS A C 1
ATOM 1535 O O . LYS A 1 186 ? 1.607 23.901 13.320 1.00 95.25 186 LYS A O 1
ATOM 1540 N N . ILE A 1 187 ? 2.030 22.970 15.324 1.00 95.25 187 ILE A N 1
ATOM 1541 C CA . ILE A 1 187 ? 3.277 22.301 14.911 1.00 95.25 187 ILE A CA 1
ATOM 1542 C C . ILE A 1 187 ? 2.987 21.257 13.830 1.00 95.25 187 ILE A C 1
ATOM 1544 O O . ILE A 1 187 ? 3.561 21.313 12.745 1.00 95.25 187 ILE A O 1
ATOM 1548 N N . LYS A 1 188 ? 2.011 20.367 14.055 1.00 93.62 188 LYS A N 1
ATOM 1549 C CA . LYS A 1 188 ? 1.632 19.350 13.059 1.00 93.62 188 LYS A CA 1
ATOM 1550 C C . LYS A 1 188 ? 1.142 19.969 11.745 1.00 93.62 188 LYS A C 1
ATOM 1552 O O . LYS A 1 188 ? 1.333 19.380 10.675 1.00 93.62 188 LYS A O 1
ATOM 1557 N N . LYS A 1 189 ? 0.512 21.149 11.800 1.00 94.19 189 LYS A N 1
ATOM 1558 C CA . LYS A 1 189 ? 0.117 21.894 10.600 1.00 94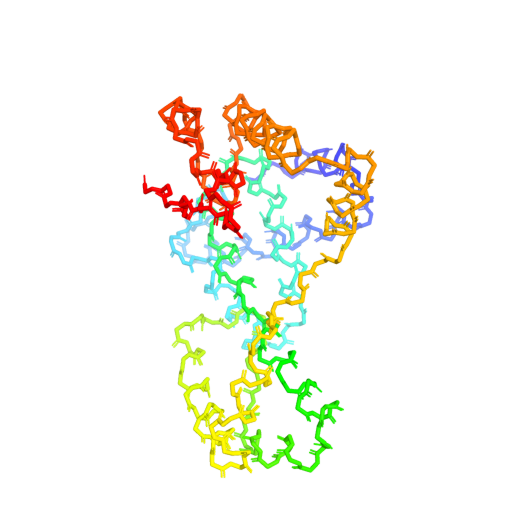.19 189 LYS A CA 1
ATOM 1559 C C . LYS A 1 189 ? 1.339 22.352 9.811 1.00 94.19 189 LYS A C 1
ATOM 1561 O O . LYS A 1 189 ? 1.368 22.180 8.592 1.00 94.19 189 LYS A O 1
ATOM 1566 N N . GLN A 1 190 ? 2.332 22.903 10.501 1.00 95.19 190 GLN A N 1
ATOM 1567 C CA . GLN A 1 190 ? 3.579 23.341 9.889 1.00 95.19 190 GLN A CA 1
ATOM 1568 C C . GLN A 1 190 ? 4.332 22.159 9.257 1.00 95.19 190 GLN A C 1
ATOM 1570 O O . GLN A 1 190 ? 4.659 22.230 8.073 1.00 95.19 190 GLN A O 1
ATOM 1575 N N . ASP A 1 191 ? 4.467 21.035 9.972 1.00 93.44 191 ASP A N 1
ATOM 1576 C CA . ASP A 1 191 ? 5.069 19.798 9.445 1.00 93.44 191 ASP A CA 1
ATOM 1577 C C . ASP A 1 191 ? 4.391 19.338 8.143 1.00 93.44 191 ASP A C 1
ATOM 1579 O O . ASP A 1 191 ? 5.041 18.913 7.184 1.00 93.44 191 ASP A O 1
ATOM 1583 N N . SER A 1 192 ? 3.057 19.423 8.098 1.00 92.12 192 SER A N 1
ATOM 1584 C CA . SER A 1 192 ? 2.263 19.008 6.937 1.00 92.12 192 SER A CA 1
ATOM 1585 C C . SER A 1 192 ? 2.505 19.913 5.728 1.00 92.12 192 SER A C 1
ATOM 1587 O O . SER A 1 192 ? 2.611 19.425 4.601 1.00 92.12 192 SER A O 1
ATOM 1589 N N . ILE A 1 193 ? 2.625 21.225 5.955 1.00 94.44 193 ILE A N 1
ATOM 1590 C CA . ILE A 1 193 ? 2.952 22.205 4.911 1.00 94.44 193 ILE A CA 1
ATOM 1591 C C . ILE A 1 193 ? 4.370 21.964 4.384 1.00 94.44 193 ILE A C 1
ATOM 1593 O O . ILE A 1 193 ? 4.561 21.900 3.169 1.00 94.44 193 ILE A O 1
ATOM 1597 N N . GLU A 1 194 ? 5.346 21.792 5.274 1.00 96.12 194 GLU A N 1
ATOM 1598 C CA . GLU A 1 194 ? 6.747 21.556 4.906 1.00 96.12 194 GLU A CA 1
ATOM 1599 C C . GLU A 1 194 ? 6.917 20.251 4.128 1.00 96.12 194 GLU A C 1
ATOM 1601 O O . GLU A 1 194 ? 7.603 20.215 3.105 1.00 96.12 194 GLU A O 1
ATOM 1606 N N . THR A 1 195 ? 6.220 19.196 4.552 1.00 94.31 195 THR A N 1
ATOM 1607 C CA . THR A 1 195 ? 6.198 17.910 3.847 1.00 94.31 195 THR A CA 1
ATOM 1608 C C . THR A 1 195 ? 5.638 18.069 2.432 1.00 94.31 195 THR A C 1
ATOM 1610 O O . THR A 1 195 ? 6.254 17.607 1.471 1.00 94.31 195 THR A O 1
ATOM 1613 N N . ALA A 1 196 ? 4.511 18.770 2.269 1.00 93.75 196 ALA A N 1
ATOM 1614 C CA . ALA A 1 196 ? 3.936 19.027 0.949 1.00 93.75 196 ALA A CA 1
ATOM 1615 C C . ALA A 1 196 ? 4.876 19.857 0.057 1.00 93.75 196 ALA A C 1
ATOM 1617 O O . ALA A 1 196 ? 5.096 19.508 -1.101 1.00 93.75 196 ALA A O 1
ATOM 1618 N N . GLN A 1 197 ? 5.493 20.911 0.601 1.00 96.00 197 GLN A N 1
ATOM 1619 C CA . GLN A 1 197 ? 6.471 21.731 -0.123 1.00 96.00 197 GLN A CA 1
ATOM 1620 C C . GLN A 1 197 ? 7.706 20.934 -0.550 1.00 96.00 197 GLN A C 1
ATOM 1622 O O . GLN A 1 197 ? 8.229 21.150 -1.645 1.00 96.00 197 GLN A O 1
ATOM 1627 N N . LYS A 1 198 ? 8.171 20.001 0.288 1.00 96.00 198 LYS A N 1
ATOM 1628 C CA . LYS A 1 198 ? 9.265 19.094 -0.061 1.00 96.00 198 LYS A CA 1
ATOM 1629 C C . LYS A 1 198 ? 8.895 18.235 -1.271 1.00 96.00 198 LYS A C 1
ATOM 1631 O O . LYS A 1 198 ? 9.630 18.248 -2.255 1.00 96.00 198 LYS A O 1
ATOM 1636 N N . HIS A 1 199 ? 7.744 17.560 -1.230 1.00 93.81 199 HIS A N 1
ATOM 1637 C CA . HIS A 1 199 ? 7.272 16.732 -2.345 1.00 93.81 199 HIS A CA 1
ATOM 1638 C C . HIS A 1 199 ? 7.075 17.539 -3.633 1.00 93.81 199 HIS A C 1
ATOM 1640 O O . HIS A 1 199 ? 7.517 17.107 -4.696 1.00 93.81 199 HIS A O 1
ATOM 1646 N N . GLN A 1 200 ? 6.525 18.753 -3.528 1.00 94.00 200 GLN A N 1
ATOM 1647 C CA . GLN A 1 200 ? 6.415 19.689 -4.649 1.00 94.00 200 GLN A CA 1
ATOM 1648 C C . GLN A 1 200 ? 7.789 20.008 -5.262 1.00 94.00 200 GLN A C 1
ATOM 1650 O O . GLN A 1 200 ? 7.973 19.900 -6.473 1.00 94.00 200 GLN A O 1
ATOM 1655 N N . LYS A 1 201 ? 8.769 20.396 -4.432 1.00 94.88 201 LYS A N 1
ATOM 1656 C CA . LYS A 1 201 ? 10.118 20.778 -4.881 1.00 94.88 201 LYS A CA 1
ATOM 1657 C C . LYS A 1 201 ? 10.868 19.608 -5.517 1.00 94.88 201 LYS A C 1
ATOM 1659 O O . LYS A 1 201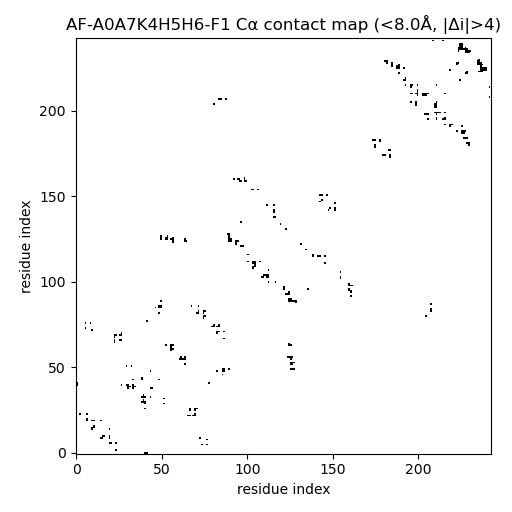 ? 11.589 19.796 -6.493 1.00 94.88 201 LYS A O 1
ATOM 1664 N N . GLU A 1 202 ? 10.734 18.422 -4.937 1.00 91.75 202 GLU A N 1
ATOM 1665 C CA . GLU A 1 202 ? 11.408 17.207 -5.404 1.00 91.75 202 GLU A CA 1
ATOM 1666 C C . GLU A 1 202 ? 10.690 16.566 -6.603 1.00 91.75 202 GLU A C 1
ATOM 1668 O O . GLU A 1 202 ? 11.268 15.712 -7.279 1.00 91.75 202 GLU A O 1
ATOM 1673 N N . GLY A 1 203 ? 9.454 16.991 -6.889 1.00 88.31 203 GLY A N 1
ATOM 1674 C CA . GLY A 1 203 ? 8.595 16.389 -7.903 1.00 88.31 203 GLY A CA 1
ATOM 1675 C C . GLY A 1 203 ? 8.165 14.967 -7.541 1.00 88.31 203 GLY A C 1
ATOM 1676 O O . GLY A 1 203 ? 7.950 14.165 -8.441 1.00 88.31 203 GLY A O 1
ATOM 1677 N N . THR A 1 204 ? 8.089 14.640 -6.248 1.00 89.19 204 THR A N 1
ATOM 1678 C CA . THR A 1 204 ? 7.717 13.314 -5.730 1.00 89.19 204 THR A CA 1
ATOM 1679 C C . THR A 1 204 ? 6.263 13.294 -5.247 1.00 89.19 204 THR A C 1
ATOM 1681 O O . THR A 1 204 ? 5.624 14.334 -5.091 1.00 89.19 204 THR A O 1
ATOM 1684 N N . LEU A 1 205 ? 5.715 12.099 -5.016 1.00 87.44 205 LEU A N 1
ATOM 1685 C CA . LEU A 1 205 ? 4.331 11.935 -4.563 1.00 87.44 205 LEU A CA 1
ATOM 1686 C C . LEU A 1 205 ? 4.196 12.103 -3.043 1.00 87.44 205 LEU A C 1
ATOM 1688 O O . LEU A 1 205 ? 4.953 11.498 -2.284 1.00 87.44 205 LEU A O 1
ATOM 1692 N N . LEU A 1 206 ? 3.151 12.807 -2.607 1.00 88.25 206 LEU A N 1
ATOM 1693 C CA . LEU A 1 206 ? 2.656 12.800 -1.229 1.00 88.25 206 LEU A CA 1
ATOM 1694 C C . LEU A 1 206 ? 1.445 11.864 -1.155 1.00 88.25 206 LEU A C 1
ATOM 1696 O O . LEU A 1 206 ? 0.425 12.134 -1.778 1.00 88.25 206 LEU A O 1
ATOM 1700 N N . TYR A 1 207 ? 1.543 10.755 -0.417 1.00 83.12 207 TYR A N 1
ATOM 1701 C CA . TYR A 1 207 ? 0.474 9.740 -0.323 1.00 83.12 207 TYR A CA 1
ATOM 1702 C C . TYR A 1 207 ? -0.056 9.271 -1.693 1.00 83.12 207 TYR A C 1
ATOM 1704 O O . TYR A 1 207 ? -1.262 9.208 -1.916 1.00 83.12 207 TYR A O 1
ATOM 1712 N N . ALA A 1 208 ? 0.864 8.959 -2.613 1.00 82.81 208 ALA A N 1
ATOM 1713 C CA . ALA A 1 208 ? 0.575 8.576 -4.000 1.00 82.81 208 ALA A CA 1
ATOM 1714 C C . ALA A 1 208 ? -0.107 9.665 -4.862 1.00 82.81 208 ALA A C 1
ATOM 1716 O O . ALA A 1 208 ? -0.600 9.367 -5.945 1.00 82.81 208 ALA A O 1
ATOM 1717 N N . GLN A 1 209 ? -0.108 10.926 -4.420 1.00 84.69 209 GLN A N 1
ATOM 1718 C CA . GLN A 1 209 ? -0.700 12.057 -5.139 1.00 84.69 209 GLN A CA 1
ATOM 1719 C C . GLN A 1 209 ? 0.376 13.083 -5.505 1.00 84.69 209 GLN A C 1
ATOM 1721 O O . GLN A 1 209 ? 1.296 13.346 -4.725 1.00 84.69 209 GLN A O 1
ATOM 1726 N N . TYR A 1 210 ? 0.267 13.667 -6.699 1.00 87.06 210 TYR A N 1
ATOM 1727 C CA . TYR A 1 210 ? 1.118 14.787 -7.089 1.00 87.06 210 TYR A CA 1
ATOM 1728 C C . TYR A 1 210 ? 0.787 16.021 -6.252 1.00 87.06 210 TYR A C 1
ATOM 1730 O O . TYR A 1 210 ? -0.375 16.304 -5.961 1.00 87.06 210 TYR A O 1
ATOM 1738 N N . VAL A 1 211 ? 1.825 16.772 -5.896 1.00 89.62 211 VAL A N 1
ATOM 1739 C CA . VAL A 1 211 ? 1.694 18.027 -5.161 1.00 89.62 211 VAL A CA 1
ATOM 1740 C C . VAL A 1 211 ? 2.205 19.153 -6.041 1.00 89.62 211 VAL A C 1
ATOM 1742 O O . VAL A 1 211 ? 3.405 19.263 -6.285 1.00 89.62 211 VAL A O 1
ATOM 1745 N N . ASP A 1 212 ? 1.289 19.989 -6.517 1.00 90.94 212 ASP A N 1
ATOM 1746 C CA . ASP A 1 212 ? 1.616 21.238 -7.194 1.00 90.94 212 ASP A CA 1
ATOM 1747 C C . ASP A 1 212 ? 1.473 22.438 -6.238 1.00 90.94 212 ASP A C 1
ATOM 1749 O O . ASP A 1 212 ? 1.196 22.297 -5.043 1.00 90.94 212 ASP A O 1
ATOM 1753 N N . GLU A 1 213 ? 1.680 23.646 -6.762 1.00 93.50 213 GLU A N 1
ATOM 1754 C CA . GLU A 1 213 ? 1.541 24.879 -5.980 1.00 93.50 213 GLU A CA 1
ATOM 1755 C C . GLU A 1 213 ? 0.130 25.058 -5.415 1.00 93.50 213 GLU A C 1
ATOM 1757 O O . GLU A 1 213 ? -0.021 25.443 -4.255 1.00 93.50 213 GLU A O 1
ATOM 1762 N N . LYS A 1 214 ? -0.899 24.685 -6.182 1.00 92.62 214 LYS A N 1
ATOM 1763 C CA . LYS A 1 214 ? -2.295 24.799 -5.754 1.00 92.62 214 LYS A CA 1
ATOM 1764 C C . LYS A 1 214 ? -2.587 23.874 -4.583 1.00 92.62 214 LYS A C 1
ATOM 1766 O O . LYS A 1 214 ? -3.300 24.272 -3.667 1.00 92.62 214 LYS A O 1
ATOM 1771 N N . VAL A 1 215 ? -2.025 22.664 -4.575 1.00 91.31 215 VAL A N 1
ATOM 1772 C CA . VAL A 1 215 ? -2.149 21.734 -3.444 1.00 91.31 215 VAL A CA 1
ATOM 1773 C C . VAL A 1 215 ? -1.482 22.306 -2.195 1.00 91.31 215 VAL A C 1
ATOM 1775 O O . VAL A 1 215 ? -2.080 22.282 -1.117 1.00 91.31 215 VAL A O 1
ATOM 1778 N N . VAL A 1 216 ? -0.271 22.857 -2.319 1.00 93.50 216 VAL A N 1
ATOM 1779 C CA . VAL A 1 216 ? 0.427 23.480 -1.182 1.00 93.50 216 VAL A CA 1
ATOM 1780 C C . VAL A 1 216 ? -0.368 24.667 -0.634 1.00 93.50 216 VAL A C 1
ATOM 1782 O O . VAL A 1 216 ? -0.557 24.769 0.580 1.00 93.50 216 VAL A O 1
ATOM 1785 N N . GLU A 1 217 ? -0.859 25.551 -1.503 1.00 94.06 217 GLU A N 1
ATOM 1786 C CA . GLU A 1 217 ? -1.710 26.679 -1.110 1.00 94.06 217 GLU A CA 1
ATOM 1787 C C . GLU A 1 217 ? -3.016 26.214 -0.466 1.00 94.06 217 GLU A C 1
ATOM 1789 O O . GLU A 1 217 ? -3.435 26.766 0.552 1.00 94.06 217 GLU A O 1
ATOM 1794 N N . TYR A 1 218 ? -3.636 25.166 -1.007 1.00 91.81 218 TYR A N 1
ATOM 1795 C CA . TYR A 1 218 ? -4.842 24.576 -0.444 1.00 91.81 218 TYR A CA 1
ATOM 1796 C C . TYR A 1 218 ? -4.594 24.056 0.975 1.00 91.81 218 TYR A C 1
ATOM 1798 O O . TYR A 1 218 ? -5.354 24.385 1.883 1.00 91.81 218 TYR A O 1
ATOM 1806 N N . ILE A 1 219 ? -3.497 23.333 1.213 1.00 91.81 219 ILE A N 1
ATOM 1807 C CA . ILE A 1 219 ? -3.134 22.894 2.567 1.00 91.81 219 ILE A CA 1
ATOM 1808 C C . ILE A 1 219 ? -2.911 24.110 3.473 1.00 91.81 219 ILE A C 1
ATOM 1810 O O . ILE A 1 219 ? -3.467 24.143 4.567 1.00 91.81 219 ILE A O 1
ATOM 1814 N N . LYS A 1 220 ? -2.162 25.131 3.041 1.00 92.62 220 LYS A N 1
ATOM 1815 C CA . LYS A 1 220 ? -1.886 26.334 3.853 1.00 92.62 220 LYS A CA 1
ATOM 1816 C C . LYS A 1 220 ? -3.153 27.093 4.249 1.00 92.62 220 LYS A C 1
ATOM 1818 O O . LYS A 1 220 ? -3.307 27.455 5.412 1.00 92.62 220 LYS A O 1
ATOM 1823 N N . ASN A 1 221 ? -4.060 27.296 3.298 1.00 93.44 221 ASN A N 1
ATOM 1824 C CA . ASN A 1 221 ? -5.231 28.156 3.468 1.00 93.44 221 ASN A CA 1
ATOM 1825 C C . ASN A 1 221 ? -6.414 27.460 4.158 1.00 93.44 221 ASN A C 1
ATOM 1827 O O . ASN A 1 221 ? -7.382 28.125 4.517 1.00 93.44 221 ASN A O 1
ATOM 1831 N N . ASN A 1 222 ? -6.353 26.140 4.362 1.00 92.44 222 ASN A N 1
ATOM 1832 C CA . ASN A 1 222 ? -7.426 25.369 4.988 1.00 92.44 222 ASN A CA 1
ATOM 1833 C C . ASN A 1 222 ? -6.950 24.786 6.327 1.00 92.44 222 ASN A C 1
ATOM 1835 O O . ASN A 1 222 ? -6.323 23.722 6.356 1.00 92.44 222 ASN A O 1
ATOM 1839 N N . PRO A 1 223 ? -7.227 25.451 7.463 1.00 89.81 223 PRO A N 1
ATOM 1840 C CA . PRO A 1 223 ? -6.695 25.040 8.762 1.00 89.81 223 PRO A CA 1
ATOM 1841 C C . PRO A 1 223 ? -7.267 23.696 9.245 1.00 89.81 223 PRO A C 1
ATOM 1843 O O . PRO A 1 223 ? -6.601 22.985 9.989 1.00 89.81 223 PRO A O 1
ATOM 1846 N N . THR A 1 224 ? -8.444 23.289 8.761 1.00 92.75 224 THR A N 1
ATOM 1847 C CA . THR A 1 224 ? -9.048 21.981 9.065 1.00 92.75 224 THR A CA 1
ATOM 1848 C C . THR A 1 224 ? -8.353 20.811 8.363 1.00 92.75 224 THR A C 1
ATOM 1850 O O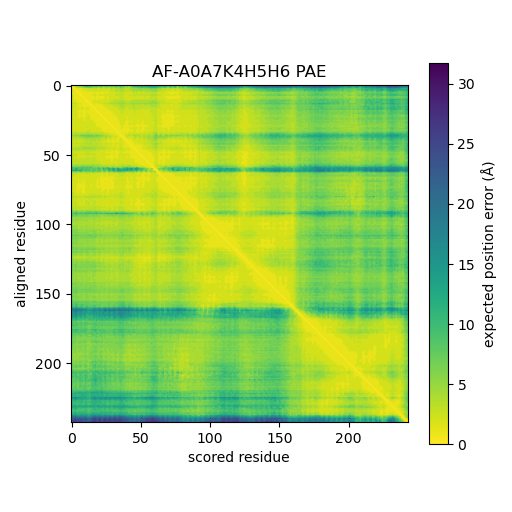 . THR A 1 224 ? -8.554 19.662 8.751 1.00 92.75 224 THR A O 1
ATOM 1853 N N . ILE A 1 225 ? -7.546 21.056 7.328 1.00 90.06 225 ILE A N 1
ATOM 1854 C CA . ILE A 1 225 ? -6.779 20.005 6.651 1.00 90.06 225 ILE A CA 1
ATOM 1855 C C . ILE A 1 225 ? -5.537 19.692 7.469 1.00 90.06 225 ILE A C 1
ATOM 1857 O O . ILE A 1 225 ? -4.712 20.585 7.639 1.00 90.06 225 ILE A O 1
ATOM 1861 N N . THR A 1 226 ? -5.428 18.437 7.918 1.00 85.31 226 THR A N 1
ATOM 1862 C CA . THR A 1 226 ? -4.312 17.806 8.649 1.00 85.31 226 THR A CA 1
ATOM 1863 C C . THR A 1 226 ? -3.418 18.784 9.437 1.00 85.31 226 THR A C 1
ATOM 1865 O O . THR A 1 226 ? -2.592 19.476 8.836 1.00 85.31 226 THR A O 1
ATOM 1868 N N . PRO A 1 227 ? -3.519 18.835 10.779 1.00 88.62 227 PRO A N 1
ATOM 1869 C CA . PRO A 1 227 ? -4.204 17.885 11.673 1.00 88.62 227 PRO A CA 1
ATOM 1870 C C . PRO A 1 227 ? -5.680 18.208 11.975 1.00 88.62 227 PRO A C 1
ATOM 1872 O O . PRO A 1 227 ? -6.387 17.336 12.471 1.00 88.62 227 PRO A O 1
ATOM 1875 N N . GLY A 1 228 ? -6.145 19.427 11.686 1.00 93.12 228 GLY A N 1
ATOM 1876 C CA . GLY A 1 228 ? -7.453 19.938 12.110 1.00 93.12 228 GLY A CA 1
ATOM 1877 C C . GLY A 1 228 ? -7.342 21.145 13.046 1.00 93.12 228 GLY A C 1
ATOM 1878 O O . GLY A 1 228 ? -6.241 21.570 13.395 1.00 93.12 228 GLY A O 1
ATOM 1879 N N . ILE A 1 229 ? -8.490 21.683 13.460 1.00 94.69 229 ILE A N 1
ATOM 1880 C CA . ILE A 1 229 ? -8.593 22.780 14.439 1.00 94.69 229 ILE A CA 1
ATOM 1881 C C . ILE A 1 229 ? -9.386 22.342 15.662 1.00 94.69 229 ILE A C 1
ATOM 1883 O O . ILE A 1 229 ? -10.268 21.491 15.556 1.00 94.69 229 ILE A O 1
ATOM 1887 N N . ARG A 1 230 ? -9.109 22.945 16.815 1.00 96.38 230 ARG A N 1
ATOM 1888 C CA . ARG A 1 230 ? -9.892 22.718 18.026 1.00 96.38 230 ARG A CA 1
ATOM 1889 C C . ARG A 1 230 ? -11.142 23.596 18.047 1.00 96.38 230 ARG A C 1
ATOM 1891 O O . ARG A 1 230 ? -11.064 24.807 17.872 1.00 96.38 230 ARG A O 1
ATOM 1898 N N . GLU A 1 231 ? -12.276 22.985 18.363 1.00 96.25 231 GLU A N 1
ATOM 1899 C CA . GLU A 1 231 ? -13.532 23.660 18.685 1.00 96.25 231 GLU A CA 1
ATOM 1900 C C . GLU A 1 231 ? -14.073 23.091 20.001 1.00 96.25 231 GLU A C 1
ATOM 1902 O O . GLU A 1 231 ? -14.684 22.022 20.038 1.00 96.25 231 GLU A O 1
ATOM 1907 N N . GLY A 1 232 ? -13.804 23.788 21.111 1.00 94.62 232 GLY A N 1
ATOM 1908 C CA . GLY A 1 232 ? -14.186 23.338 22.451 1.00 94.62 232 GLY A CA 1
ATOM 1909 C C . GLY A 1 232 ? -13.498 22.029 22.849 1.00 94.62 232 GLY A C 1
ATOM 1910 O O . GLY A 1 232 ? -12.284 21.992 23.078 1.00 94.62 232 GLY A O 1
ATOM 1911 N N . ASP A 1 233 ? -14.291 20.964 22.954 1.00 95.31 233 ASP A N 1
ATOM 1912 C CA . ASP A 1 233 ? -13.873 19.600 23.288 1.00 95.31 233 ASP A CA 1
ATOM 1913 C C . ASP A 1 233 ? -13.615 18.719 22.051 1.00 95.31 233 ASP A C 1
ATOM 1915 O O . ASP A 1 233 ? -13.330 17.529 22.187 1.00 95.31 233 ASP A O 1
ATOM 1919 N N . LYS A 1 234 ? -13.696 19.289 20.842 1.00 95.56 234 LYS A N 1
ATOM 1920 C CA . LYS A 1 234 ? -13.562 18.560 19.575 1.00 95.56 234 LYS A CA 1
ATOM 1921 C C . LYS A 1 234 ? -12.379 19.052 18.757 1.00 95.56 234 LYS A C 1
ATOM 1923 O O . LYS A 1 234 ? -11.986 20.212 18.838 1.00 95.56 234 LYS A O 1
ATOM 1928 N N . ILE A 1 235 ? -11.862 18.162 17.913 1.00 95.25 235 ILE A N 1
ATOM 1929 C CA . ILE A 1 235 ? -10.951 18.504 16.819 1.00 95.25 235 ILE A CA 1
ATOM 1930 C C . ILE A 1 235 ? -11.710 18.297 15.510 1.00 95.25 235 ILE A C 1
ATOM 1932 O O . ILE A 1 235 ? -12.166 17.191 15.219 1.00 95.25 235 ILE A O 1
ATOM 1936 N N . ILE A 1 236 ? -11.857 19.364 14.731 1.00 94.69 236 ILE A N 1
ATOM 1937 C CA . ILE A 1 236 ? -12.510 19.349 13.425 1.00 94.69 236 ILE A CA 1
ATOM 1938 C C . ILE A 1 236 ? -11.439 19.197 12.350 1.00 94.69 236 ILE A C 1
ATOM 1940 O O . ILE A 1 236 ? -10.619 20.091 12.130 1.00 94.69 236 ILE A O 1
ATOM 1944 N N . ALA A 1 237 ? -11.458 18.053 11.670 1.00 92.81 237 ALA A N 1
ATOM 1945 C CA . ALA A 1 237 ? -10.541 17.736 10.586 1.00 92.81 237 ALA A CA 1
ATOM 1946 C C . ALA A 1 237 ? -11.306 17.502 9.279 1.00 92.81 237 ALA A C 1
ATOM 1948 O O . ALA A 1 237 ? -12.325 16.813 9.241 1.00 92.81 237 ALA A O 1
ATOM 1949 N N . THR A 1 238 ? -10.799 18.065 8.187 1.00 89.38 238 THR A N 1
ATOM 1950 C CA . THR A 1 238 ? -11.271 17.797 6.828 1.00 89.38 238 THR A CA 1
ATOM 1951 C C . THR A 1 238 ? -10.297 16.842 6.159 1.00 89.38 238 THR A C 1
ATOM 1953 O O . THR A 1 238 ? -9.097 17.107 6.092 1.00 89.38 238 THR A O 1
ATOM 1956 N N . LYS A 1 239 ? -10.813 15.720 5.651 1.00 78.88 239 LYS A N 1
ATOM 1957 C CA . LYS A 1 239 ? -10.010 14.782 4.868 1.00 78.88 239 LYS A CA 1
ATOM 1958 C C . LYS A 1 239 ? -9.632 15.438 3.543 1.00 78.88 239 LYS A C 1
ATOM 1960 O O . LYS A 1 239 ? -10.512 15.800 2.764 1.00 78.88 239 LYS A O 1
ATOM 1965 N N . THR A 1 240 ? -8.337 15.552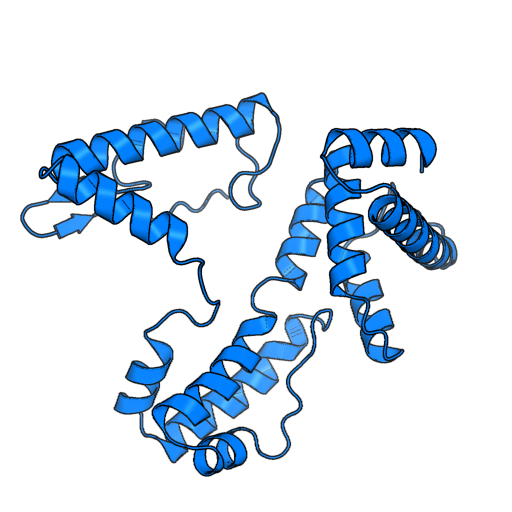 3.273 1.00 70.25 240 THR A N 1
ATOM 1966 C CA . THR A 1 240 ? -7.854 16.009 1.971 1.00 70.25 240 THR A CA 1
ATOM 1967 C C . THR A 1 240 ? -8.211 14.972 0.912 1.00 70.25 240 THR A C 1
ATOM 1969 O O . THR A 1 240 ? -7.799 13.816 0.997 1.00 70.25 240 THR A O 1
ATOM 1972 N N . LEU A 1 241 ? -8.980 15.388 -0.088 1.00 57.25 241 LEU A N 1
ATOM 1973 C CA . LEU A 1 241 ? -9.102 14.688 -1.359 1.00 57.25 241 LEU A CA 1
ATOM 1974 C C . LEU A 1 241 ? -8.391 15.567 -2.380 1.00 57.25 241 LEU A C 1
ATOM 1976 O O . LEU A 1 241 ? -8.974 16.541 -2.853 1.00 57.25 241 LEU A O 1
ATOM 1980 N N . ILE A 1 242 ? -7.122 15.277 -2.665 1.00 55.09 242 ILE A N 1
ATOM 1981 C CA . ILE A 1 242 ? -6.453 15.898 -3.806 1.00 55.09 242 ILE A CA 1
ATOM 1982 C C . ILE A 1 242 ? -7.009 15.163 -5.029 1.00 55.09 242 ILE A C 1
ATOM 1984 O O . ILE A 1 242 ? -6.790 13.962 -5.180 1.00 55.09 242 ILE A O 1
ATOM 1988 N N . LYS A 1 243 ? -7.853 15.852 -5.799 1.00 47.06 243 LYS A N 1
ATOM 1989 C CA . LYS A 1 243 ? -8.363 15.374 -7.088 1.00 47.06 243 LYS A CA 1
ATOM 1990 C C . LYS A 1 243 ? -7.456 15.846 -8.206 1.00 47.06 243 LYS A C 1
ATOM 1992 O O . LYS A 1 243 ? -7.041 17.024 -8.131 1.00 47.06 243 LYS A O 1
#

Foldseek 3Di:
DPLVVLLVLCVVVVNDNVLSVVLSVLQVVLQVVQVVVPDGLLGQPVCNLLVVLQVCVVVPHPCNVSSLVSSCSVCVVSVVLVSVLSSCQQPPCQCLVVLLLVLCCVVPRNVLSCQLCPPPDRDHRSHDPVVVVVSVVSSLVSCCVSPNDVVSCVSPVDDSVPDDCVVVVVLVVVCVVVVDPQVSLVVQLVVVLVVLVVCQVVQHDDVSHTRHPVNSVVSVVDSQDTPAHDDPPDGRHDDDDPD

Secondary structure (DSSP, 8-state):
--HHHHHHHHHHTT--HHHHHHHHHHHHHHHHHHHTTT--TTSPPTTHHHHHHHHHHHTT-STHHHHHHHHHHHHHHTT-HHHHHHHHHHHTTTTHHHHHHHHHHHHT-HHHHHHHTTT-PPPPTTS-GGGHHHHHHHHHHHHHHHH-HHHHHHHHSS-TT---HHHHHHHHHHHHHH--HHHHHHHHHHHHHHHHHHHHHHT-EETTEE--HHHHHHHHH-TTBTT-EEETTEEE-BPP---

Solvent-accessible surface area (backbone atoms only — not comparable to full-atom values): 13842 Å² total; per-residue (Å²): 134,64,64,68,64,51,49,52,51,36,48,78,70,73,41,52,70,72,59,39,53,52,30,54,52,48,51,52,54,50,30,59,58,34,45,77,75,78,35,37,80,91,55,66,55,90,67,44,67,54,54,48,28,33,51,35,50,76,72,68,48,87,54,46,65,60,45,51,53,33,50,46,53,49,23,60,73,73,65,40,57,72,54,44,42,56,49,48,61,46,58,54,70,41,57,29,64,58,45,48,52,53,47,39,28,73,78,75,29,62,66,63,31,49,62,45,44,60,97,58,81,78,71,60,66,28,52,63,69,87,60,47,60,66,55,50,54,53,40,54,52,37,40,36,73,75,59,32,63,70,54,40,50,60,69,60,65,56,77,51,79,66,76,75,58,63,68,57,50,50,54,50,53,52,38,66,71,66,69,38,71,71,61,42,35,52,51,47,31,50,54,47,49,53,52,42,50,48,24,36,74,70,71,39,63,56,94,77,33,84,39,53,71,67,52,46,50,50,50,67,75,32,64,32,37,55,69,20,39,80,57,92,95,41,72,49,60,45,84,85,76,89,126

pLDDT: mean 92.27, std 7.02, range [47.06, 98.25]

Mean predicted aligned error: 5.54 Å

Radius of gyration: 21.83 Å; Cα contacts (8 Å, |Δi|>4): 214; chains: 1; bounding box: 49×51×55 Å